Protein AF-A0A1C5AJF3-F1 (afdb_monomer_lite)

Secondary structure (DSSP, 8-state):
-HHHHHHHHHHHHHHHHHHHTS---THHHHHHHHHHHHHHHHHHHHHHHHHHHHHHHHHHTT---HHHHHHHHHHHHHHHHHHHHHHHHHHHHHHHHHTT-HHHHHHHHHHH-TTT-HHHHHHHHHHH-TTSHHHHH-S-HHHHHHHHHHTSPPTT--TT---HHHHHHHHHHHHHHHHTT--S-GGG--HHHHHHHHHHHHHHHHHHHHHHHHHHHHHHHHHHHH-HHHHHHHHHHHHHHHTT-

Structure (mmCIF, N/CA/C/O backbone):
data_AF-A0A1C5AJF3-F1
#
_entry.id   AF-A0A1C5AJF3-F1
#
loop_
_atom_site.group_PDB
_atom_site.id
_atom_site.type_symbol
_atom_site.label_atom_id
_atom_site.label_alt_id
_atom_site.label_comp_id
_atom_site.label_asym_id
_atom_site.label_entity_id
_atom_site.label_seq_id
_atom_site.pdbx_PDB_ins_code
_atom_site.Cartn_x
_atom_site.Cartn_y
_atom_site.Cartn_z
_atom_site.occupancy
_atom_site.B_iso_or_equiv
_atom_site.auth_seq_id
_atom_site.auth_comp_id
_atom_site.auth_asym_id
_atom_site.auth_atom_id
_atom_site.pdbx_PDB_model_num
ATOM 1 N N . MET A 1 1 ? -1.191 -3.136 5.560 1.00 82.25 1 MET A N 1
ATOM 2 C CA . MET A 1 1 ? -0.692 -2.275 4.479 1.00 82.25 1 MET A CA 1
ATOM 3 C C . MET A 1 1 ? 0.817 -2.400 4.300 1.00 82.25 1 MET A C 1
ATOM 5 O O . MET A 1 1 ? 1.243 -2.538 3.164 1.00 82.25 1 MET A O 1
ATOM 9 N N . GLY A 1 2 ? 1.620 -2.381 5.376 1.00 79.81 2 GLY A N 1
ATOM 10 C CA . GLY A 1 2 ? 3.090 -2.437 5.274 1.00 79.81 2 GLY A CA 1
ATOM 11 C C . GLY A 1 2 ? 3.614 -3.611 4.444 1.00 79.81 2 GLY A C 1
ATOM 12 O O . GLY A 1 2 ? 4.473 -3.425 3.593 1.00 79.81 2 GLY A O 1
ATOM 13 N N . GLU A 1 3 ? 3.019 -4.790 4.608 1.00 86.31 3 GLU A N 1
ATOM 14 C CA . GLU A 1 3 ? 3.347 -5.968 3.807 1.00 86.31 3 GLU A CA 1
ATOM 15 C C . GLU A 1 3 ? 3.022 -5.801 2.318 1.00 86.31 3 GLU A C 1
ATOM 17 O O . GLU A 1 3 ? 3.894 -5.984 1.480 1.00 86.31 3 GLU A O 1
ATOM 22 N N . LEU A 1 4 ? 1.796 -5.375 1.994 1.00 83.38 4 LEU A N 1
ATOM 23 C CA . LEU A 1 4 ? 1.363 -5.104 0.621 1.00 83.38 4 LEU A CA 1
ATOM 24 C C . LEU A 1 4 ? 2.345 -4.169 -0.102 1.00 83.38 4 LEU A C 1
ATOM 26 O O . LEU A 1 4 ? 2.731 -4.432 -1.237 1.00 83.38 4 LEU A O 1
ATOM 30 N N . LEU A 1 5 ? 2.761 -3.091 0.568 1.00 83.75 5 LEU A N 1
ATOM 31 C CA . LEU A 1 5 ? 3.725 -2.135 0.026 1.00 83.75 5 LEU A CA 1
ATOM 32 C C . LEU A 1 5 ? 5.121 -2.745 -0.103 1.00 83.75 5 LEU A C 1
ATOM 34 O O . LEU A 1 5 ? 5.758 -2.571 -1.137 1.00 83.75 5 LEU A O 1
ATOM 38 N N . SER A 1 6 ? 5.572 -3.493 0.905 1.00 83.62 6 SER A N 1
ATOM 39 C CA . SER A 1 6 ? 6.862 -4.186 0.880 1.00 83.62 6 SER A CA 1
ATOM 40 C C . SER A 1 6 ? 6.957 -5.155 -0.297 1.00 83.62 6 SER A C 1
ATOM 42 O O . SER A 1 6 ? 7.936 -5.108 -1.038 1.00 83.62 6 SER A O 1
ATOM 44 N N . THR A 1 7 ? 5.914 -5.950 -0.558 1.00 84.25 7 THR A N 1
ATOM 45 C CA . THR A 1 7 ? 5.882 -6.866 -1.706 1.00 84.25 7 THR A CA 1
ATOM 46 C C . THR A 1 7 ? 5.944 -6.114 -3.038 1.00 84.25 7 THR A C 1
ATOM 48 O O . THR A 1 7 ? 6.694 -6.510 -3.928 1.00 84.25 7 THR A O 1
ATOM 51 N N . VAL A 1 8 ? 5.208 -5.003 -3.185 1.00 82.00 8 VAL A N 1
ATOM 52 C CA . VAL A 1 8 ? 5.272 -4.173 -4.403 1.00 82.00 8 VAL A CA 1
ATOM 53 C C . VAL A 1 8 ? 6.681 -3.609 -4.601 1.00 82.00 8 VAL A C 1
ATOM 55 O O . VAL A 1 8 ? 7.220 -3.698 -5.704 1.00 82.00 8 VAL A O 1
ATOM 58 N N . VAL A 1 9 ? 7.304 -3.076 -3.544 1.00 83.56 9 VAL A N 1
ATOM 59 C CA . VAL A 1 9 ? 8.677 -2.555 -3.610 1.00 83.56 9 VAL A CA 1
ATOM 60 C C . VAL A 1 9 ? 9.672 -3.660 -3.955 1.00 83.56 9 VAL A C 1
ATOM 62 O O . VAL A 1 9 ? 10.524 -3.447 -4.809 1.00 83.56 9 VAL A O 1
ATOM 65 N N . GLN A 1 10 ? 9.569 -4.842 -3.345 1.00 84.19 10 GLN A N 1
ATOM 66 C CA . GLN A 1 10 ? 10.448 -5.981 -3.628 1.00 84.19 10 GLN A CA 1
ATOM 67 C C . GLN A 1 10 ? 10.352 -6.437 -5.082 1.00 84.19 10 GLN A C 1
ATOM 69 O O . GLN A 1 10 ? 11.381 -6.697 -5.707 1.00 84.19 10 GLN A O 1
ATOM 74 N N . LEU A 1 11 ? 9.135 -6.506 -5.630 1.00 81.56 11 LEU A N 1
ATOM 75 C CA . LEU A 1 11 ? 8.922 -6.823 -7.038 1.00 81.56 11 LEU A CA 1
ATOM 76 C C . LEU A 1 11 ? 9.608 -5.782 -7.918 1.00 81.56 11 LEU A C 1
ATOM 78 O O . LEU A 1 11 ? 10.496 -6.134 -8.689 1.00 81.56 11 LEU A O 1
ATOM 82 N N . VAL A 1 12 ? 9.270 -4.500 -7.748 1.00 79.50 12 VAL A N 1
ATOM 83 C CA . VAL A 1 12 ? 9.886 -3.406 -8.516 1.00 79.50 12 VAL A CA 1
ATOM 84 C C . VAL A 1 12 ? 11.412 -3.431 -8.380 1.00 79.50 12 VAL A C 1
ATOM 86 O O . VAL A 1 12 ? 12.111 -3.310 -9.382 1.00 79.50 12 VAL A O 1
ATOM 89 N N . SER A 1 13 ? 11.929 -3.665 -7.173 1.00 76.19 13 SER A N 1
ATOM 90 C CA . SER A 1 13 ? 13.361 -3.718 -6.884 1.00 76.19 13 SER A CA 1
ATOM 91 C C . SER A 1 13 ? 14.074 -4.853 -7.608 1.00 76.19 13 SER A C 1
ATOM 93 O O . SER A 1 13 ? 15.089 -4.620 -8.259 1.00 76.19 13 SER A O 1
ATOM 95 N N . SER A 1 14 ? 13.519 -6.063 -7.547 1.00 77.44 14 SER A N 1
ATOM 96 C CA . SER A 1 14 ? 14.121 -7.258 -8.147 1.00 77.44 14 SER A CA 1
ATOM 97 C C . SER A 1 14 ? 14.282 -7.116 -9.661 1.00 77.44 14 SER A C 1
ATOM 99 O O . SER A 1 14 ? 15.300 -7.521 -10.218 1.00 77.44 14 SER A O 1
ATOM 101 N N . TYR A 1 15 ? 13.293 -6.509 -10.319 1.00 73.94 15 TYR A N 1
ATOM 102 C CA . TYR A 1 15 ? 13.324 -6.256 -11.759 1.00 73.94 15 TYR A CA 1
ATOM 103 C C . TYR A 1 15 ? 14.263 -5.104 -12.129 1.00 73.94 15 TYR A C 1
ATOM 105 O O . TYR A 1 15 ? 14.979 -5.170 -13.126 1.00 73.94 15 TYR A O 1
ATOM 113 N N . PHE A 1 16 ? 14.320 -4.069 -11.292 1.00 72.56 16 PHE A N 1
ATOM 114 C CA . PHE A 1 16 ? 15.189 -2.921 -11.512 1.00 72.56 16 PHE A CA 1
ATOM 115 C C . PHE A 1 16 ? 16.676 -3.297 -11.510 1.00 72.56 16 PHE A C 1
ATOM 117 O O . PHE A 1 16 ? 17.406 -2.923 -12.425 1.00 72.56 16 PHE A O 1
ATOM 124 N N . THR A 1 17 ? 17.117 -4.088 -10.529 1.00 70.81 17 THR A N 1
ATOM 125 C CA . THR A 1 17 ? 18.520 -4.517 -10.419 1.00 70.81 17 THR A CA 1
ATOM 126 C C . THR A 1 17 ? 18.958 -5.320 -11.647 1.00 70.81 17 THR A C 1
ATOM 128 O O . THR A 1 17 ? 20.006 -5.044 -12.223 1.00 70.81 17 THR A O 1
ATOM 131 N N . ARG A 1 18 ? 18.107 -6.237 -12.132 1.00 70.75 18 ARG A N 1
ATOM 132 C CA . ARG A 1 18 ? 18.374 -7.024 -13.351 1.00 70.75 18 ARG A CA 1
ATOM 133 C C . ARG A 1 18 ? 18.501 -6.164 -14.605 1.00 70.75 18 ARG A C 1
ATOM 135 O O . ARG A 1 18 ? 19.266 -6.508 -15.505 1.00 70.75 18 ARG A O 1
ATOM 142 N N . MET A 1 19 ? 17.726 -5.082 -14.688 1.00 68.12 19 MET A N 1
ATOM 143 C CA . MET A 1 19 ? 17.782 -4.164 -15.822 1.00 68.12 19 MET A CA 1
ATOM 144 C C . MET A 1 19 ? 19.096 -3.376 -15.831 1.00 68.12 19 MET A C 1
ATOM 146 O O . MET A 1 19 ? 19.721 -3.268 -16.883 1.00 68.12 19 MET A O 1
ATOM 150 N N . LEU A 1 20 ? 19.537 -2.865 -14.676 1.00 65.25 20 LEU A N 1
ATOM 151 C CA . LEU A 1 20 ? 20.788 -2.104 -14.569 1.00 65.25 20 LEU A CA 1
ATOM 152 C C . LEU A 1 20 ? 22.034 -2.940 -14.904 1.00 65.25 20 LEU A C 1
ATOM 154 O O . LEU A 1 20 ? 23.010 -2.396 -15.420 1.00 65.25 20 LEU A O 1
ATOM 158 N N . ASP A 1 21 ? 21.986 -4.256 -14.680 1.00 64.56 21 ASP A N 1
ATOM 159 C CA . ASP A 1 21 ? 23.080 -5.178 -15.012 1.00 64.56 21 ASP A CA 1
ATOM 160 C C . ASP A 1 21 ? 23.291 -5.367 -16.533 1.00 64.56 21 ASP A C 1
ATOM 162 O O . ASP A 1 21 ? 24.349 -5.836 -16.965 1.00 64.56 21 ASP A O 1
ATOM 166 N N . ARG A 1 22 ? 22.322 -4.991 -17.384 1.00 59.06 22 ARG A N 1
ATOM 167 C CA . ARG A 1 22 ? 22.408 -5.120 -18.853 1.00 59.06 22 ARG A CA 1
ATOM 168 C C . ARG A 1 22 ? 22.647 -3.739 -19.496 1.00 59.06 22 ARG A C 1
ATOM 170 O O . ARG A 1 22 ? 21.758 -2.902 -19.525 1.00 59.06 22 ARG A O 1
ATOM 177 N N . ARG A 1 23 ? 23.868 -3.495 -20.007 1.00 52.84 23 ARG A N 1
ATOM 178 C CA . ARG A 1 23 ? 24.344 -2.209 -20.592 1.00 52.84 23 ARG A CA 1
ATOM 179 C C . ARG A 1 23 ? 23.442 -1.596 -21.686 1.00 52.84 23 ARG A C 1
ATOM 181 O O . ARG A 1 23 ? 22.770 -2.304 -22.428 1.00 52.84 23 ARG A O 1
ATOM 188 N N . ALA A 1 24 ? 23.565 -0.268 -21.819 1.00 50.53 24 ALA A N 1
ATOM 189 C CA . ALA A 1 24 ? 22.524 0.662 -22.249 1.00 50.53 24 ALA A CA 1
ATOM 190 C C . ALA A 1 24 ? 22.348 0.974 -23.759 1.00 50.53 24 ALA A C 1
ATOM 192 O O . ALA A 1 24 ? 23.317 1.075 -24.513 1.00 50.53 24 ALA A O 1
ATOM 193 N N . VAL A 1 25 ? 21.104 1.270 -24.159 1.00 50.09 25 VAL A N 1
ATOM 194 C CA . VAL A 1 25 ? 20.663 1.938 -25.403 1.00 50.09 25 VAL A CA 1
ATOM 195 C C . VAL A 1 25 ? 19.697 3.088 -25.039 1.00 50.09 25 VAL A C 1
ATOM 197 O O . VAL A 1 25 ? 19.066 3.073 -23.994 1.00 50.09 25 VAL A O 1
ATOM 200 N N . SER A 1 26 ? 19.511 4.100 -25.894 1.00 49.88 26 SER A N 1
ATOM 201 C CA . SER A 1 26 ? 18.672 5.302 -25.652 1.00 49.88 26 SER A CA 1
ATOM 202 C C . SER A 1 26 ? 17.218 5.072 -25.179 1.00 49.88 26 SER A C 1
ATOM 204 O O . SER A 1 26 ? 16.602 5.996 -24.641 1.00 49.88 26 SER A O 1
ATOM 206 N N . ARG A 1 27 ? 16.660 3.858 -25.319 1.00 56.72 27 ARG A N 1
ATOM 207 C CA . ARG A 1 27 ? 15.394 3.457 -24.667 1.00 56.72 27 ARG A CA 1
ATOM 208 C C . ARG A 1 27 ? 15.476 3.523 -23.135 1.00 56.72 27 ARG A C 1
ATOM 210 O O . ARG A 1 27 ? 14.460 3.779 -22.488 1.00 56.72 27 ARG A O 1
ATOM 217 N N . ASP A 1 28 ? 16.669 3.403 -22.572 1.00 62.81 28 ASP A N 1
ATOM 218 C CA . ASP A 1 28 ? 16.894 3.240 -21.139 1.00 62.81 28 ASP A CA 1
ATOM 219 C C . ASP A 1 28 ? 16.721 4.531 -20.351 1.00 62.81 28 ASP A C 1
ATOM 221 O O . ASP A 1 28 ? 16.304 4.478 -19.203 1.00 62.81 28 ASP A O 1
ATOM 225 N N . ALA A 1 29 ? 16.918 5.705 -20.959 1.00 68.62 29 ALA A N 1
ATOM 226 C CA . ALA A 1 29 ? 16.693 6.977 -20.268 1.00 68.62 29 ALA A CA 1
ATOM 227 C C . ALA A 1 29 ? 15.203 7.211 -19.958 1.00 68.62 29 ALA A C 1
ATOM 229 O O . ALA A 1 29 ? 14.848 7.683 -18.876 1.00 68.62 29 ALA A O 1
ATOM 230 N N . LYS A 1 30 ? 14.306 6.848 -20.888 1.00 72.56 30 LYS A N 1
ATOM 231 C CA . LYS A 1 30 ? 12.854 6.948 -20.673 1.00 72.56 30 LYS A CA 1
ATOM 232 C C . LYS A 1 30 ? 12.378 5.896 -19.676 1.00 72.56 30 LYS A C 1
ATOM 234 O O . LYS A 1 30 ? 11.584 6.220 -18.799 1.00 72.56 30 LYS A O 1
ATOM 239 N N . VAL A 1 31 ? 12.879 4.666 -19.793 1.00 73.19 31 VAL A N 1
ATOM 240 C CA . VAL A 1 31 ? 12.572 3.582 -18.850 1.00 73.19 31 VAL A CA 1
ATOM 241 C C . VAL A 1 31 ? 13.050 3.950 -17.441 1.00 73.19 31 VAL A C 1
ATOM 243 O O . VAL A 1 31 ? 12.263 3.890 -16.503 1.00 73.19 31 VAL A O 1
ATOM 246 N N . ALA A 1 32 ? 14.284 4.442 -17.300 1.00 73.06 32 ALA A N 1
ATOM 247 C CA . ALA A 1 32 ? 14.839 4.915 -16.035 1.00 73.06 32 ALA A CA 1
ATOM 248 C C . ALA A 1 32 ? 14.029 6.074 -15.439 1.00 73.06 32 ALA A C 1
ATOM 250 O O . ALA A 1 32 ? 13.806 6.100 -14.232 1.00 73.06 32 ALA A O 1
ATOM 251 N N . ALA A 1 33 ? 13.543 7.011 -16.261 1.00 77.12 33 ALA A N 1
ATOM 252 C CA . ALA A 1 33 ? 12.708 8.114 -15.785 1.00 77.12 33 ALA A CA 1
ATOM 253 C C . ALA A 1 33 ? 11.354 7.635 -15.236 1.00 77.12 33 ALA A C 1
ATOM 255 O O . ALA A 1 33 ? 10.940 8.081 -14.166 1.00 77.12 33 ALA A O 1
ATOM 256 N N . GLU A 1 34 ? 10.675 6.717 -15.931 1.00 79.88 34 GLU A N 1
ATOM 257 C CA . GLU A 1 34 ? 9.405 6.153 -15.452 1.00 79.88 34 GLU A CA 1
ATOM 258 C C . GLU A 1 34 ? 9.608 5.280 -14.203 1.00 79.88 34 GLU A C 1
ATOM 260 O O . GLU A 1 34 ? 8.840 5.376 -13.247 1.00 79.88 34 GLU A O 1
ATOM 265 N N . LEU A 1 35 ? 10.684 4.490 -14.154 1.00 77.06 35 LEU A N 1
ATOM 266 C CA . LEU A 1 35 ? 11.040 3.692 -12.978 1.00 77.06 35 LEU A CA 1
ATOM 267 C C . LEU A 1 35 ? 11.365 4.570 -11.770 1.00 77.06 35 LEU A C 1
ATOM 269 O O . LEU A 1 35 ? 10.871 4.317 -10.674 1.00 77.06 35 LEU A O 1
ATOM 273 N N . MET A 1 36 ? 12.124 5.647 -11.969 1.00 80.94 36 MET A N 1
ATOM 274 C CA . MET A 1 36 ? 12.404 6.626 -10.922 1.00 80.94 36 MET A CA 1
ATOM 275 C C . MET A 1 36 ? 11.117 7.261 -10.392 1.00 80.94 36 MET A C 1
ATOM 277 O O . MET A 1 36 ? 10.946 7.402 -9.184 1.00 80.94 36 MET A O 1
ATOM 281 N N . ALA A 1 37 ? 10.180 7.601 -11.279 1.00 84.38 37 ALA A N 1
ATOM 282 C CA . ALA A 1 37 ? 8.883 8.134 -10.879 1.00 84.38 37 ALA A CA 1
ATOM 283 C C . ALA A 1 37 ? 8.079 7.137 -10.024 1.00 84.38 37 ALA A C 1
ATOM 285 O O . ALA A 1 37 ? 7.416 7.546 -9.070 1.00 84.38 37 ALA A O 1
ATOM 286 N N . VAL A 1 38 ? 8.148 5.837 -10.337 1.00 86.50 38 VAL A N 1
ATOM 287 C CA . VAL A 1 38 ? 7.539 4.770 -9.525 1.00 86.50 38 VAL A CA 1
ATOM 288 C C . VAL A 1 38 ? 8.227 4.655 -8.162 1.00 86.50 38 VAL A C 1
ATOM 290 O O . VAL A 1 38 ? 7.535 4.596 -7.149 1.00 86.50 38 VAL A O 1
ATOM 293 N N . VAL A 1 39 ? 9.563 4.675 -8.109 1.00 86.19 39 VAL A N 1
ATOM 294 C CA . VAL A 1 39 ? 10.325 4.596 -6.848 1.00 86.19 39 VAL A CA 1
ATOM 295 C C . VAL A 1 39 ? 10.020 5.785 -5.935 1.00 86.19 39 VAL A C 1
ATOM 297 O O . VAL A 1 39 ? 9.759 5.589 -4.751 1.00 86.19 39 VAL A O 1
ATOM 300 N N . LEU A 1 40 ? 9.981 7.007 -6.471 1.00 87.44 40 LEU A N 1
ATOM 301 C CA . LEU A 1 40 ? 9.632 8.201 -5.694 1.00 87.44 40 LEU A CA 1
ATOM 302 C C . LEU A 1 40 ? 8.195 8.132 -5.156 1.00 87.44 40 LEU A C 1
ATOM 304 O O . LEU A 1 40 ? 7.964 8.421 -3.983 1.00 87.44 40 LEU A O 1
ATOM 308 N N . ALA A 1 41 ? 7.241 7.673 -5.974 1.00 90.25 41 ALA A N 1
ATOM 309 C CA . ALA A 1 41 ? 5.869 7.457 -5.520 1.00 90.25 41 ALA A CA 1
ATOM 310 C C . ALA A 1 41 ? 5.799 6.397 -4.403 1.00 90.25 41 ALA A C 1
ATOM 312 O O . ALA A 1 41 ? 5.118 6.603 -3.400 1.00 90.25 41 ALA A O 1
ATOM 313 N N . LEU A 1 42 ? 6.544 5.290 -4.524 1.00 89.69 42 LEU A N 1
ATOM 314 C CA . LEU A 1 42 ? 6.638 4.267 -3.476 1.00 89.69 42 LEU A CA 1
ATOM 315 C C . LEU A 1 42 ? 7.204 4.830 -2.171 1.00 89.69 42 LEU A C 1
ATOM 317 O O . LEU A 1 42 ? 6.690 4.506 -1.101 1.00 89.69 42 LEU A O 1
ATOM 321 N N . GLN A 1 43 ? 8.227 5.684 -2.236 1.00 90.38 43 GLN A N 1
ATOM 322 C CA . GLN A 1 43 ? 8.781 6.333 -1.048 1.00 90.38 43 GLN A CA 1
ATOM 323 C C . GLN A 1 43 ? 7.758 7.219 -0.348 1.00 90.38 43 GLN A C 1
ATOM 325 O O . GLN A 1 43 ? 7.636 7.150 0.872 1.00 90.38 43 GLN A O 1
ATOM 330 N N . GLU A 1 44 ? 6.993 8.014 -1.094 1.00 92.00 44 GLU A N 1
ATOM 331 C CA . GLU A 1 44 ? 5.973 8.876 -0.495 1.00 92.00 44 GLU A CA 1
ATOM 332 C C . GLU A 1 44 ? 4.868 8.060 0.197 1.00 92.00 44 GLU A C 1
ATOM 334 O O . GLU A 1 44 ? 4.442 8.387 1.311 1.00 92.00 44 GLU A O 1
ATOM 339 N N . VAL A 1 45 ? 4.464 6.947 -0.424 1.00 92.31 45 VAL A N 1
ATOM 340 C CA . VAL A 1 45 ? 3.526 5.973 0.153 1.00 92.31 45 VAL A CA 1
ATOM 341 C C . VAL A 1 45 ? 4.112 5.327 1.419 1.00 92.31 45 VAL A C 1
ATOM 343 O O . VAL A 1 45 ? 3.389 5.128 2.399 1.00 92.31 45 VAL A O 1
ATOM 346 N N . CYS A 1 46 ? 5.415 5.026 1.450 1.00 92.94 46 CYS A N 1
ATOM 347 C CA . CYS A 1 46 ? 6.075 4.474 2.638 1.00 92.94 46 CYS A CA 1
ATOM 348 C C . CYS A 1 46 ? 6.166 5.496 3.779 1.00 92.94 46 CYS A C 1
ATOM 350 O O . CYS A 1 46 ? 5.817 5.182 4.916 1.00 92.94 46 CYS A O 1
ATOM 352 N N . LEU A 1 47 ? 6.559 6.738 3.489 1.00 92.44 47 LEU A N 1
ATOM 353 C CA . LEU A 1 47 ? 6.640 7.815 4.481 1.00 92.44 47 LEU A CA 1
ATOM 354 C C . LEU A 1 47 ? 5.274 8.107 5.112 1.00 92.44 47 LEU A C 1
ATOM 356 O O . LEU A 1 47 ? 5.144 8.183 6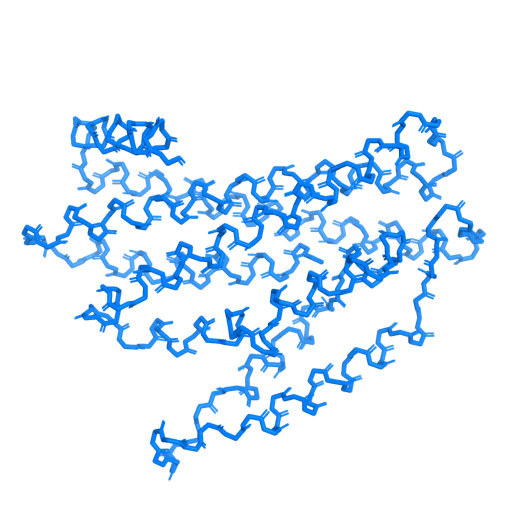.336 1.00 92.44 47 LEU A O 1
ATOM 360 N N . THR A 1 48 ? 4.238 8.209 4.280 1.00 94.38 48 THR A N 1
ATOM 361 C CA . THR A 1 48 ? 2.865 8.411 4.755 1.00 94.38 48 THR A CA 1
ATOM 362 C C . THR A 1 48 ? 2.384 7.200 5.564 1.00 94.38 48 THR A C 1
ATOM 364 O O . THR A 1 48 ? 1.770 7.368 6.618 1.00 94.38 48 THR A O 1
ATOM 367 N N . GLY A 1 49 ? 2.740 5.979 5.152 1.00 94.38 49 GLY A N 1
ATOM 368 C CA . GLY A 1 49 ? 2.478 4.757 5.916 1.00 94.38 49 GLY A CA 1
ATOM 369 C C . GLY A 1 49 ? 3.125 4.754 7.308 1.00 94.38 49 GLY A C 1
ATOM 370 O O . GLY A 1 49 ? 2.464 4.391 8.281 1.00 94.38 49 GLY A O 1
ATOM 371 N N . HIS A 1 50 ? 4.373 5.218 7.443 1.00 95.44 50 HIS A N 1
ATOM 372 C CA . HIS A 1 50 ? 5.034 5.342 8.748 1.00 95.44 50 HIS A CA 1
ATOM 373 C C . HIS A 1 50 ? 4.277 6.307 9.662 1.00 95.44 50 HIS A C 1
ATOM 375 O O . HIS A 1 50 ? 4.057 5.994 10.834 1.00 95.44 50 HIS A O 1
ATOM 381 N N . ARG A 1 51 ? 3.814 7.444 9.121 1.00 96.25 51 ARG A N 1
ATOM 382 C CA . ARG A 1 51 ? 3.008 8.403 9.886 1.00 96.25 51 ARG A CA 1
ATOM 383 C C . ARG A 1 51 ? 1.688 7.790 10.354 1.00 96.25 51 ARG A C 1
ATOM 385 O O . ARG A 1 51 ? 1.338 7.944 11.521 1.00 96.25 51 ARG A O 1
ATOM 392 N N . ILE A 1 52 ? 1.002 7.048 9.484 1.00 96.38 52 ILE A N 1
ATOM 393 C CA . ILE A 1 52 ? -0.240 6.337 9.825 1.00 96.38 52 ILE A CA 1
ATOM 394 C C . ILE A 1 52 ? -0.005 5.334 10.958 1.00 96.38 52 ILE A C 1
ATOM 396 O O . ILE A 1 52 ? -0.775 5.317 11.912 1.00 96.38 52 ILE A O 1
ATOM 400 N N . LEU A 1 53 ? 1.054 4.521 10.889 1.00 96.38 53 LEU A N 1
ATOM 401 C CA . LEU A 1 53 ? 1.356 3.526 11.926 1.00 96.38 53 LEU A CA 1
ATOM 402 C C . LEU A 1 53 ? 1.738 4.176 13.264 1.00 96.38 53 LEU A C 1
ATOM 404 O O . LEU A 1 53 ? 1.368 3.663 14.320 1.00 96.38 53 LEU A O 1
ATOM 408 N N . ALA A 1 54 ? 2.445 5.308 13.238 1.00 96.06 54 ALA A N 1
ATOM 409 C CA . ALA A 1 54 ? 2.762 6.069 14.445 1.00 96.06 54 ALA A CA 1
ATOM 410 C C . ALA A 1 54 ? 1.491 6.616 15.117 1.00 96.06 54 ALA A C 1
ATOM 412 O O . ALA A 1 54 ? 1.289 6.401 16.309 1.00 96.06 54 ALA A O 1
ATOM 413 N N . LEU A 1 55 ? 0.596 7.240 14.344 1.00 97.06 55 LEU A N 1
ATOM 414 C CA . LEU A 1 55 ? -0.693 7.735 14.841 1.00 97.06 55 LEU A CA 1
ATOM 415 C C . LEU A 1 55 ? -1.611 6.589 15.301 1.00 97.06 55 LEU A C 1
ATOM 417 O O . LEU A 1 55 ? -2.276 6.693 16.323 1.00 97.06 55 LEU A O 1
ATOM 421 N N . ALA A 1 56 ? -1.614 5.451 14.604 1.00 96.31 56 ALA A N 1
ATOM 422 C CA . ALA A 1 56 ? -2.355 4.272 15.051 1.00 96.31 56 ALA A CA 1
ATOM 423 C C . ALA A 1 56 ? -1.856 3.766 16.413 1.00 96.31 56 ALA A C 1
ATOM 425 O O . ALA A 1 56 ? -2.660 3.370 17.249 1.00 96.31 56 ALA A O 1
ATOM 426 N N . THR A 1 57 ? -0.542 3.817 16.654 1.00 97.00 57 THR A N 1
ATOM 427 C CA . THR A 1 57 ? 0.059 3.414 17.935 1.00 97.00 57 THR A CA 1
ATOM 428 C C . THR A 1 57 ? -0.448 4.292 19.078 1.00 97.00 57 THR A C 1
ATOM 430 O O . THR A 1 57 ? -0.832 3.760 20.119 1.00 97.00 57 THR A O 1
ATOM 433 N N . THR A 1 58 ? -0.502 5.617 18.891 1.00 96.50 58 THR A N 1
ATOM 434 C CA . THR A 1 58 ? -1.001 6.544 19.924 1.00 96.50 58 THR A CA 1
ATOM 435 C C . THR A 1 58 ? -2.498 6.359 20.167 1.00 96.50 58 THR A C 1
ATOM 437 O O . THR A 1 58 ? -2.940 6.367 21.316 1.00 96.50 58 THR A O 1
ATOM 440 N N . ILE A 1 59 ? -3.274 6.117 19.104 1.00 96.25 59 ILE A N 1
ATOM 441 C CA . ILE A 1 59 ? -4.716 5.851 19.188 1.00 96.25 59 ILE A CA 1
ATOM 442 C C . ILE A 1 59 ? -4.991 4.564 19.969 1.00 96.25 59 ILE A C 1
ATOM 444 O O . ILE A 1 59 ? -5.748 4.594 20.936 1.00 96.25 59 ILE A O 1
ATOM 448 N N . VAL A 1 60 ? -4.352 3.452 19.595 1.00 96.06 60 VAL A N 1
ATOM 449 C CA . VAL A 1 60 ? -4.555 2.144 20.244 1.00 96.06 60 VAL A CA 1
ATOM 450 C C . VAL A 1 60 ? -4.082 2.163 21.697 1.00 96.06 60 VAL A C 1
ATOM 452 O O . VAL A 1 60 ? -4.717 1.566 22.560 1.00 96.06 60 VAL A O 1
ATOM 455 N N . SER A 1 61 ? -3.003 2.894 21.990 1.00 93.88 61 SER A N 1
ATOM 456 C CA . SER A 1 61 ? -2.501 3.071 23.360 1.00 93.88 61 SER A CA 1
ATOM 457 C C . SER A 1 61 ? -3.415 3.934 24.242 1.00 93.88 61 SER A C 1
ATOM 459 O O . SER A 1 61 ? -3.154 4.067 25.434 1.00 93.88 61 SER A O 1
ATOM 461 N N . GLY A 1 62 ? -4.460 4.556 23.681 1.00 91.94 62 GLY A N 1
ATOM 462 C CA . GLY A 1 62 ? -5.365 5.443 24.414 1.00 91.94 62 GLY A CA 1
ATOM 463 C C . GLY A 1 62 ? -4.747 6.792 24.799 1.00 91.94 62 GLY A C 1
ATOM 464 O O . GLY A 1 62 ? -5.296 7.495 25.642 1.00 91.94 62 GLY A O 1
ATOM 465 N N . THR A 1 63 ? -3.612 7.163 24.198 1.00 94.06 63 THR A N 1
ATOM 466 C CA . THR A 1 63 ? -2.886 8.414 24.487 1.00 94.06 63 THR A CA 1
ATOM 467 C C . THR A 1 63 ? -3.078 9.486 23.413 1.00 94.06 63 THR A C 1
ATOM 469 O O . THR A 1 63 ? -2.541 10.588 23.540 1.00 94.06 63 THR A O 1
ATOM 472 N N . ALA A 1 64 ? -3.841 9.181 22.359 1.00 94.12 64 ALA A N 1
ATOM 473 C CA . ALA A 1 64 ? -4.106 10.096 21.258 1.00 94.12 64 ALA A CA 1
ATOM 474 C C . ALA A 1 64 ? -4.935 11.315 21.677 1.00 94.12 64 ALA A C 1
ATOM 476 O O . ALA A 1 64 ? -5.945 11.217 22.378 1.00 94.12 64 ALA A O 1
ATOM 477 N N . ARG A 1 65 ? -4.540 12.473 21.152 1.00 95.50 65 ARG A N 1
ATOM 478 C CA . ARG A 1 65 ? -5.320 13.711 21.194 1.00 95.50 65 ARG A CA 1
ATOM 479 C C . ARG A 1 65 ? -6.356 13.724 20.059 1.00 95.50 65 ARG A C 1
ATOM 481 O O . ARG A 1 65 ? -6.179 13.026 19.059 1.00 95.50 65 ARG A O 1
ATOM 488 N N . PRO A 1 66 ? -7.412 14.554 20.144 1.00 94.56 66 PRO A N 1
ATOM 489 C CA . PRO A 1 66 ? -8.366 14.729 19.041 1.00 94.56 66 PRO A CA 1
ATOM 490 C C . PRO A 1 66 ? -7.705 15.111 17.705 1.00 94.56 66 PRO A C 1
ATOM 492 O O . PRO A 1 66 ? -8.126 14.648 16.640 1.00 94.56 66 PRO A O 1
ATOM 495 N N . ASP A 1 67 ? -6.632 15.902 17.765 1.00 96.31 67 ASP A N 1
ATOM 496 C CA . ASP A 1 67 ? -5.852 16.299 16.591 1.00 96.31 67 ASP A CA 1
ATOM 497 C C . ASP A 1 67 ? -5.148 15.101 15.940 1.00 96.31 67 ASP A C 1
ATOM 499 O O . ASP A 1 67 ? -5.165 14.988 14.717 1.00 96.31 67 ASP A O 1
ATOM 503 N N . ASP A 1 68 ? -4.633 14.150 16.730 1.00 95.94 68 ASP A N 1
ATOM 504 C CA . ASP A 1 68 ? -3.982 12.936 16.216 1.00 95.94 68 ASP A CA 1
ATOM 505 C C . ASP A 1 68 ? -4.973 12.060 15.435 1.00 95.94 68 ASP A C 1
ATOM 507 O O . ASP A 1 68 ? -4.641 11.493 14.394 1.00 95.94 68 ASP A O 1
ATOM 511 N N . VAL A 1 69 ? -6.222 11.971 15.907 1.00 95.06 69 VAL A N 1
ATOM 512 C CA . VAL A 1 69 ? -7.296 11.221 15.232 1.00 95.06 69 VAL A CA 1
ATOM 513 C C . VAL A 1 69 ? -7.680 11.887 13.908 1.00 95.06 69 VAL A C 1
ATOM 515 O O . VAL A 1 69 ? -7.897 11.209 12.898 1.00 95.06 69 VAL A O 1
ATOM 518 N N . THR A 1 70 ? -7.747 13.218 13.899 1.00 96.06 70 THR A N 1
ATOM 519 C CA . THR A 1 70 ? -8.038 14.002 12.691 1.00 96.06 70 THR A CA 1
ATOM 520 C C . THR A 1 70 ? -6.907 13.874 11.676 1.00 96.06 70 THR A C 1
ATOM 522 O O . THR A 1 70 ? -7.151 13.644 10.486 1.00 96.06 70 THR A O 1
ATOM 525 N N . GLU A 1 71 ? -5.665 13.958 12.148 1.00 96.81 71 GLU A N 1
ATOM 526 C CA . GLU A 1 71 ? -4.478 13.780 11.328 1.00 96.81 71 GLU A CA 1
ATOM 527 C C . GLU A 1 71 ? -4.395 12.361 10.767 1.00 96.81 71 GLU A C 1
ATOM 529 O O . GLU A 1 71 ? -4.105 12.193 9.585 1.00 96.81 71 GLU A O 1
ATOM 534 N N . PHE A 1 72 ? -4.729 11.339 11.557 1.00 96.38 72 PHE A N 1
ATOM 535 C CA . PHE A 1 72 ? -4.775 9.953 11.093 1.00 96.38 72 PHE A CA 1
ATOM 536 C C . PHE A 1 72 ? -5.737 9.791 9.912 1.00 96.3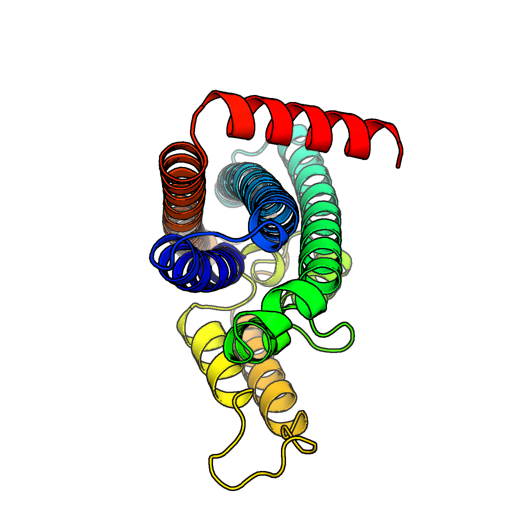8 72 PHE A C 1
ATOM 538 O O . PHE A 1 72 ? -5.371 9.223 8.880 1.00 96.38 72 PHE A O 1
ATOM 545 N N . ALA A 1 73 ? -6.949 10.343 10.021 1.00 94.56 73 ALA A N 1
ATOM 546 C CA . ALA A 1 73 ? -7.930 10.299 8.940 1.00 94.56 73 ALA A CA 1
ATOM 547 C C . ALA A 1 73 ? -7.442 11.052 7.688 1.00 94.56 73 ALA A C 1
ATOM 549 O O . ALA A 1 73 ? -7.628 10.586 6.560 1.00 94.56 73 ALA A O 1
ATOM 550 N N . ALA A 1 74 ? -6.788 12.205 7.862 1.00 95.38 74 ALA A N 1
ATOM 551 C CA . ALA A 1 74 ? -6.193 12.952 6.757 1.00 95.38 74 ALA A CA 1
ATOM 552 C C . ALA A 1 74 ? -5.038 12.183 6.092 1.00 95.38 74 ALA A C 1
ATOM 554 O O . ALA A 1 74 ? -4.978 12.109 4.862 1.00 95.38 74 ALA A O 1
ATOM 555 N N . ALA A 1 75 ? -4.167 11.560 6.887 1.00 95.88 75 ALA A N 1
ATOM 556 C CA . ALA A 1 75 ? -3.051 10.751 6.417 1.00 95.88 75 ALA A CA 1
ATOM 557 C C . ALA A 1 75 ? -3.537 9.516 5.647 1.00 95.88 75 ALA A C 1
ATOM 559 O O . ALA A 1 75 ? -3.004 9.223 4.580 1.00 95.88 75 ALA A O 1
ATOM 560 N N . LEU A 1 76 ? -4.594 8.839 6.109 1.00 94.44 76 LEU A N 1
ATOM 561 C CA . LEU A 1 76 ? -5.210 7.728 5.374 1.00 94.44 76 LEU A CA 1
ATOM 562 C C . LEU A 1 76 ? -5.804 8.159 4.032 1.00 94.44 76 LEU A C 1
ATOM 564 O O . LEU A 1 76 ? -5.603 7.474 3.028 1.00 94.44 76 LEU A O 1
ATOM 568 N N . ARG A 1 77 ? -6.500 9.303 3.981 1.00 93.94 77 ARG A N 1
ATOM 569 C CA . ARG A 1 77 ? -6.994 9.853 2.708 1.00 93.94 77 ARG A CA 1
ATOM 570 C C . ARG A 1 77 ? -5.841 10.149 1.754 1.00 93.94 77 ARG A C 1
ATOM 572 O O . ARG A 1 77 ? -5.897 9.744 0.595 1.00 93.94 77 ARG A O 1
ATOM 579 N N . ARG A 1 78 ? -4.773 10.783 2.251 1.00 94.56 78 ARG A N 1
ATOM 580 C CA . ARG A 1 78 ? -3.552 11.024 1.471 1.00 94.56 78 ARG A CA 1
ATOM 581 C C . ARG A 1 78 ? -2.953 9.713 0.966 1.00 94.56 78 ARG A C 1
ATOM 583 O O . ARG A 1 78 ? -2.659 9.613 -0.218 1.00 94.56 78 ARG A O 1
ATOM 590 N N . GLN A 1 79 ? -2.840 8.701 1.820 1.00 94.12 79 GLN A N 1
ATOM 591 C CA . GLN A 1 79 ? -2.328 7.384 1.446 1.00 94.12 79 GLN A CA 1
ATOM 592 C C . GLN A 1 79 ? -3.156 6.742 0.334 1.00 94.12 79 GLN A C 1
ATOM 594 O O . GLN A 1 79 ? -2.591 6.194 -0.606 1.00 94.12 79 GLN A O 1
ATOM 599 N N . SER A 1 80 ? -4.486 6.846 0.400 1.00 92.25 80 SER A N 1
ATOM 600 C CA . SER A 1 80 ? -5.370 6.355 -0.661 1.00 92.25 80 SER A CA 1
ATOM 601 C C . SER A 1 80 ? -5.079 7.028 -2.002 1.00 92.25 80 SER A C 1
ATOM 603 O O . SER A 1 80 ? -4.955 6.335 -3.014 1.00 92.25 80 SER A O 1
ATOM 605 N N . THR A 1 81 ? -4.916 8.353 -2.006 1.00 92.56 81 THR A N 1
ATOM 606 C CA . THR A 1 81 ? -4.543 9.121 -3.202 1.00 92.56 81 THR A CA 1
ATOM 607 C C . THR A 1 81 ? -3.168 8.712 -3.729 1.00 92.56 81 THR A C 1
ATOM 609 O O . THR A 1 81 ? -3.021 8.467 -4.924 1.00 92.56 81 THR A O 1
ATOM 612 N N . LEU A 1 82 ? -2.169 8.580 -2.854 1.00 92.50 82 LEU A N 1
ATOM 613 C CA . LEU A 1 82 ? -0.811 8.193 -3.243 1.00 92.50 82 LEU A CA 1
ATOM 614 C C . LEU A 1 82 ? -0.752 6.772 -3.813 1.00 92.50 82 LEU A C 1
ATOM 616 O O . LEU A 1 82 ? -0.066 6.537 -4.805 1.00 92.50 82 LEU A O 1
ATOM 620 N N . VAL A 1 83 ? -1.509 5.831 -3.244 1.00 91.12 83 VAL A N 1
ATOM 621 C CA . VAL A 1 83 ? -1.628 4.467 -3.781 1.00 91.12 83 VAL A CA 1
ATOM 622 C C . VAL A 1 83 ? -2.281 4.473 -5.165 1.00 91.12 83 VAL A C 1
ATOM 624 O O . VAL A 1 83 ? -1.843 3.724 -6.038 1.00 91.12 83 VAL A O 1
ATOM 627 N N . ASP A 1 84 ? -3.275 5.334 -5.413 1.00 89.81 84 ASP A N 1
ATOM 628 C CA . ASP A 1 84 ? -3.887 5.432 -6.744 1.00 89.81 84 ASP A CA 1
ATOM 629 C C . ASP A 1 84 ? -2.918 6.020 -7.773 1.00 89.81 84 ASP A C 1
ATOM 631 O O . ASP A 1 84 ? -2.781 5.508 -8.885 1.00 89.81 84 ASP A O 1
ATOM 635 N N . GLN A 1 85 ? -2.184 7.062 -7.380 1.00 90.31 85 GLN A N 1
ATOM 636 C CA . GLN A 1 85 ? -1.145 7.660 -8.211 1.00 90.31 85 GLN A CA 1
ATOM 637 C C . GLN A 1 85 ? -0.036 6.655 -8.525 1.00 90.31 85 GLN A C 1
ATOM 639 O O . GLN A 1 85 ? 0.369 6.538 -9.681 1.00 90.31 85 GLN A O 1
ATOM 644 N N . LEU A 1 86 ? 0.426 5.897 -7.528 1.00 90.19 86 LEU A N 1
ATOM 645 C CA . LEU A 1 86 ? 1.390 4.815 -7.707 1.00 90.19 86 LEU A CA 1
ATOM 646 C C . LEU A 1 86 ? 0.869 3.778 -8.704 1.00 90.19 86 LEU A C 1
ATOM 648 O O . LEU A 1 86 ? 1.567 3.437 -9.657 1.00 90.19 86 LEU A O 1
ATOM 652 N N . ARG A 1 87 ? -0.371 3.312 -8.522 1.00 89.50 87 ARG A N 1
ATOM 653 C CA . ARG A 1 87 ? -1.010 2.343 -9.417 1.00 89.50 87 ARG A CA 1
ATOM 654 C C . ARG A 1 87 ? -1.058 2.863 -10.853 1.00 89.50 87 ARG A C 1
ATOM 656 O O . ARG A 1 87 ? -0.618 2.171 -11.765 1.00 89.50 87 ARG A O 1
ATOM 663 N N . SER A 1 88 ? -1.522 4.097 -11.045 1.00 88.44 88 SER A N 1
ATOM 664 C CA . SER A 1 88 ? -1.586 4.765 -12.350 1.00 88.44 88 SER A CA 1
ATOM 665 C C . SER A 1 88 ? -0.207 4.921 -13.003 1.00 88.44 88 SER A C 1
ATOM 667 O O . SER A 1 88 ? -0.049 4.685 -14.204 1.00 88.44 88 SER A O 1
ATOM 669 N N . ARG A 1 89 ? 0.825 5.252 -12.215 1.00 88.50 89 ARG A N 1
ATOM 670 C CA . ARG A 1 89 ? 2.213 5.337 -12.693 1.00 88.50 89 ARG A CA 1
ATOM 671 C C . ARG A 1 89 ? 2.739 3.975 -13.139 1.00 88.50 89 ARG A C 1
ATOM 673 O O . ARG A 1 89 ? 3.284 3.890 -14.235 1.00 88.50 89 ARG A O 1
ATOM 680 N N . ILE A 1 90 ? 2.534 2.913 -12.355 1.00 86.06 90 ILE A N 1
ATOM 681 C CA . ILE A 1 90 ? 2.979 1.569 -12.752 1.00 86.06 90 ILE A CA 1
ATOM 682 C C . ILE A 1 90 ? 2.204 1.087 -13.986 1.00 86.06 90 ILE A C 1
ATOM 684 O O . ILE A 1 90 ? 2.820 0.566 -14.908 1.00 86.06 90 ILE A O 1
ATOM 688 N N . GLU A 1 91 ? 0.890 1.316 -14.067 1.00 85.25 91 GLU A N 1
ATOM 689 C CA . GLU A 1 91 ? 0.086 1.007 -15.264 1.00 85.25 91 GLU A CA 1
ATOM 690 C C . GLU A 1 91 ? 0.594 1.750 -16.509 1.00 85.25 91 GLU A C 1
ATOM 692 O O . GLU A 1 91 ? 0.736 1.147 -17.572 1.00 85.25 91 GLU A O 1
ATOM 697 N N . THR A 1 92 ? 0.939 3.034 -16.375 1.00 84.38 92 THR A N 1
ATOM 698 C CA . THR A 1 92 ? 1.510 3.840 -17.468 1.00 84.38 92 THR A CA 1
ATOM 699 C C . THR A 1 92 ? 2.892 3.333 -17.886 1.00 84.38 92 THR A C 1
ATOM 701 O O . THR A 1 92 ? 3.209 3.294 -19.075 1.00 84.38 92 THR A O 1
ATOM 704 N N . ALA A 1 93 ? 3.716 2.920 -16.920 1.00 79.94 93 ALA A N 1
ATOM 705 C CA . ALA A 1 93 ? 5.043 2.371 -17.170 1.00 79.94 93 ALA A CA 1
ATOM 706 C C . ALA A 1 93 ? 4.994 0.931 -17.711 1.00 79.94 93 ALA A C 1
ATOM 708 O O . ALA A 1 93 ? 5.925 0.501 -18.391 1.00 79.94 93 ALA A O 1
ATOM 709 N N . ARG A 1 94 ? 3.912 0.181 -17.456 1.00 78.00 94 ARG A N 1
ATOM 710 C CA . ARG A 1 94 ? 3.818 -1.257 -17.746 1.00 78.00 94 ARG A CA 1
ATOM 711 C C . ARG A 1 94 ? 4.115 -1.619 -19.203 1.00 78.00 94 ARG A C 1
ATOM 713 O O . ARG A 1 94 ? 4.908 -2.536 -19.383 1.00 78.00 94 ARG A O 1
ATOM 720 N N . PRO A 1 95 ? 3.562 -0.959 -20.244 1.00 77.00 95 PRO A N 1
ATOM 721 C CA . PRO A 1 95 ? 3.871 -1.317 -21.629 1.00 77.00 95 PRO A CA 1
ATOM 722 C C . PRO A 1 95 ? 5.354 -1.142 -21.947 1.00 77.00 95 PRO A C 1
ATOM 724 O O . PRO A 1 95 ? 5.942 -1.977 -22.624 1.00 77.00 95 PRO A O 1
ATOM 727 N N . LEU A 1 96 ? 5.964 -0.076 -21.422 1.00 73.38 96 LEU A N 1
ATOM 728 C CA . LEU A 1 96 ? 7.379 0.214 -21.608 1.00 73.38 96 LEU A CA 1
ATOM 729 C C . LEU A 1 96 ? 8.249 -0.843 -20.910 1.00 73.38 96 LEU A C 1
ATOM 731 O O . LEU A 1 96 ? 9.173 -1.369 -21.522 1.00 73.38 96 LEU A O 1
ATOM 735 N N . LEU A 1 97 ? 7.909 -1.212 -19.674 1.00 69.69 97 LEU A N 1
ATOM 736 C CA . LEU A 1 97 ? 8.625 -2.232 -18.903 1.00 69.69 97 LEU A CA 1
ATOM 737 C C . LEU A 1 97 ? 8.440 -3.642 -19.475 1.00 69.69 97 LEU A C 1
ATOM 739 O O . LEU A 1 97 ? 9.394 -4.411 -1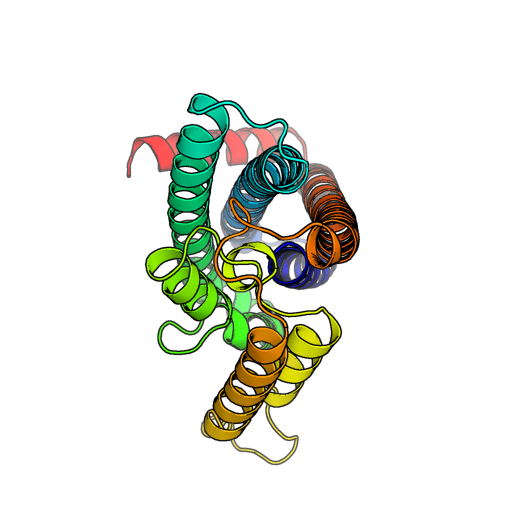9.528 1.00 69.69 97 LEU A O 1
ATOM 743 N N . ALA A 1 98 ? 7.257 -3.955 -20.005 1.00 69.69 98 ALA A N 1
ATOM 744 C CA . ALA A 1 98 ? 6.977 -5.228 -20.662 1.00 69.69 98 ALA A CA 1
ATOM 745 C C . ALA A 1 98 ? 7.790 -5.430 -21.952 1.00 69.69 98 ALA A C 1
ATOM 747 O O . ALA A 1 98 ? 8.044 -6.570 -22.330 1.00 69.69 98 ALA A O 1
ATOM 748 N N . THR A 1 99 ? 8.228 -4.350 -22.620 1.00 66.19 99 THR A N 1
ATOM 749 C CA . THR A 1 99 ? 9.154 -4.475 -23.764 1.00 66.19 99 THR A CA 1
ATOM 750 C C . THR A 1 99 ? 10.554 -4.941 -23.363 1.00 66.19 99 THR A C 1
ATOM 752 O O . THR A 1 99 ? 11.306 -5.390 -24.225 1.00 66.19 99 THR A O 1
ATOM 755 N N . VAL A 1 100 ? 10.896 -4.828 -22.076 1.00 62.56 100 VAL A N 1
ATOM 756 C CA . VAL A 1 100 ? 12.186 -5.230 -21.507 1.00 62.56 100 VAL A CA 1
ATOM 757 C C . VAL A 1 100 ? 12.062 -6.589 -20.812 1.00 62.56 100 VAL A C 1
ATOM 759 O O . VAL A 1 100 ? 12.901 -7.460 -21.028 1.00 62.56 100 VAL A O 1
ATOM 762 N N . GLU A 1 101 ? 11.000 -6.799 -20.025 1.00 69.50 101 GLU A N 1
ATOM 763 C CA . GLU A 1 101 ? 10.771 -8.035 -19.268 1.00 69.50 101 GLU A CA 1
ATOM 764 C C . GLU A 1 101 ? 9.267 -8.320 -19.105 1.00 69.50 101 GLU A C 1
ATOM 766 O O . GLU A 1 101 ? 8.561 -7.674 -18.331 1.00 69.50 101 GLU A O 1
ATOM 771 N N . VAL A 1 102 ? 8.755 -9.316 -19.835 1.00 68.50 102 VAL A N 1
ATOM 772 C CA . VAL A 1 102 ? 7.325 -9.692 -19.814 1.00 68.50 102 VAL A CA 1
ATOM 773 C C . VAL A 1 102 ? 6.882 -10.188 -18.428 1.00 68.50 102 VAL A C 1
ATOM 775 O O . VAL A 1 102 ? 5.752 -9.930 -18.009 1.00 68.50 102 VAL A O 1
ATOM 778 N N . GLU A 1 103 ? 7.780 -10.832 -17.675 1.00 73.38 103 GLU A N 1
ATOM 779 C CA . GLU A 1 103 ? 7.511 -11.331 -16.316 1.00 73.38 103 GLU A CA 1
ATOM 780 C C . GLU A 1 103 ? 7.167 -10.213 -15.320 1.00 73.38 103 GLU A C 1
ATOM 782 O O . GLU A 1 103 ? 6.376 -10.439 -14.395 1.00 73.38 103 GLU A O 1
ATOM 787 N N . PHE A 1 104 ? 7.673 -8.991 -15.538 1.00 73.44 104 PHE A N 1
ATOM 788 C CA . PHE A 1 104 ? 7.313 -7.825 -14.730 1.00 73.44 104 PHE A CA 1
ATOM 789 C C . PHE A 1 104 ? 5.806 -7.564 -14.796 1.00 73.44 104 PHE A C 1
ATOM 791 O O . PHE A 1 104 ? 5.152 -7.445 -13.760 1.00 73.44 104 PHE A O 1
ATOM 798 N N . ALA A 1 105 ? 5.239 -7.530 -16.007 1.00 72.19 105 ALA A N 1
ATOM 799 C CA . ALA A 1 105 ? 3.824 -7.237 -16.221 1.00 72.19 105 ALA A CA 1
ATOM 800 C C . ALA A 1 105 ? 2.913 -8.277 -15.553 1.00 72.19 105 ALA A C 1
ATOM 802 O O . ALA A 1 105 ? 1.908 -7.907 -14.943 1.00 72.19 105 ALA A O 1
ATOM 803 N N . LEU A 1 106 ? 3.296 -9.556 -15.616 1.00 74.25 106 LEU A N 1
ATOM 804 C CA . LEU A 1 106 ? 2.580 -10.646 -14.951 1.00 74.25 106 LEU A CA 1
ATOM 805 C C . LEU A 1 106 ? 2.681 -10.545 -13.424 1.00 74.25 106 LEU A C 1
ATOM 807 O O . LEU A 1 106 ? 1.700 -10.769 -12.722 1.00 74.25 106 LEU A O 1
ATOM 811 N N . SER A 1 107 ? 3.846 -10.158 -12.905 1.00 77.44 107 SER A N 1
ATOM 812 C CA . SER A 1 107 ? 4.091 -10.096 -11.461 1.00 77.44 107 SER A CA 1
ATOM 813 C C . SER A 1 107 ? 3.384 -8.932 -10.768 1.00 77.44 107 SER A C 1
ATOM 815 O O . SER A 1 107 ? 3.013 -9.052 -9.602 1.00 77.44 107 SER A O 1
ATOM 817 N N . VAL A 1 108 ? 3.185 -7.805 -11.461 1.00 81.12 108 VAL A N 1
ATOM 818 C CA . VAL A 1 108 ? 2.496 -6.631 -10.893 1.00 81.12 108 VAL A CA 1
ATOM 819 C C . VAL A 1 108 ? 0.976 -6.668 -11.074 1.00 81.12 108 VAL A C 1
ATOM 821 O O . VAL A 1 108 ? 0.257 -6.010 -10.321 1.00 81.12 108 VAL A O 1
ATOM 824 N N . ALA A 1 109 ? 0.462 -7.459 -12.023 1.00 81.62 109 ALA A N 1
ATOM 825 C CA . ALA A 1 109 ? -0.972 -7.585 -12.302 1.00 81.62 109 ALA A CA 1
ATOM 826 C C . ALA A 1 109 ? -1.867 -7.812 -11.057 1.00 81.62 109 ALA A C 1
ATOM 828 O O . ALA A 1 109 ? -2.886 -7.124 -10.940 1.00 81.62 109 ALA A O 1
ATOM 829 N N . PRO A 1 110 ? -1.498 -8.663 -10.074 1.00 85.06 110 PRO A N 1
ATOM 830 C CA . PRO A 1 110 ? -2.348 -8.956 -8.910 1.00 85.06 110 PRO A CA 1
ATOM 831 C C . PRO A 1 110 ? -2.543 -7.749 -7.985 1.00 85.06 110 PRO A C 1
ATOM 833 O O . PRO A 1 110 ? -3.485 -7.693 -7.194 1.00 85.06 110 PRO A O 1
ATOM 836 N N . PHE A 1 111 ? -1.654 -6.761 -8.078 1.00 87.06 111 PHE A N 1
ATOM 837 C CA . PHE A 1 111 ? -1.690 -5.548 -7.270 1.00 87.06 111 PHE A CA 1
ATOM 838 C C . PHE A 1 111 ? -2.473 -4.430 -7.955 1.00 87.06 111 PHE A C 1
ATOM 840 O O . PHE A 1 111 ? -3.181 -3.688 -7.275 1.00 87.06 111 PHE A O 1
ATOM 847 N N . LEU A 1 112 ? -2.345 -4.321 -9.281 1.00 83.50 112 LEU A N 1
ATOM 848 C CA . LEU A 1 112 ? -2.787 -3.157 -10.052 1.00 83.50 112 LEU A CA 1
ATOM 849 C C . LEU A 1 112 ? -4.166 -3.303 -10.694 1.00 83.50 112 LEU A C 1
ATOM 851 O O . LEU A 1 112 ? -4.764 -2.280 -11.035 1.00 83.50 112 LEU A O 1
ATOM 855 N N . ASP A 1 113 ? -4.665 -4.537 -10.862 1.00 80.94 113 ASP A N 1
ATOM 856 C CA . ASP A 1 113 ? -5.932 -4.792 -11.550 1.00 80.94 113 ASP A CA 1
ATOM 857 C C . ASP A 1 113 ? -7.051 -3.893 -11.002 1.00 80.94 113 ASP A C 1
ATOM 859 O O . ASP A 1 113 ? -7.457 -3.993 -9.844 1.00 80.94 113 ASP A O 1
ATOM 863 N N . ALA A 1 114 ? -7.583 -3.033 -11.870 1.00 72.00 114 ALA A N 1
ATOM 864 C CA . ALA A 1 114 ? -8.530 -1.995 -11.493 1.00 72.00 114 ALA A CA 1
ATOM 865 C C . ALA A 1 114 ? -9.863 -2.511 -10.927 1.00 72.00 114 ALA A C 1
ATOM 867 O O . ALA A 1 114 ? -10.566 -1.730 -10.290 1.00 72.00 114 ALA A O 1
ATOM 868 N N . LYS A 1 115 ? -10.248 -3.778 -11.154 1.00 75.88 115 LYS A N 1
ATOM 869 C CA . LYS A 1 115 ? -11.498 -4.322 -10.585 1.00 75.88 115 LYS A CA 1
ATOM 870 C C . LYS A 1 115 ? -11.270 -5.146 -9.323 1.00 75.88 115 LYS A C 1
ATOM 872 O O . LYS A 1 115 ? -12.176 -5.243 -8.501 1.00 75.88 115 LYS A O 1
ATOM 877 N N . SER A 1 116 ? -10.110 -5.788 -9.179 1.00 79.12 116 SER A N 1
ATOM 878 C CA . SER A 1 116 ? -9.908 -6.788 -8.117 1.00 79.12 116 SER A CA 1
ATOM 879 C C . SER A 1 116 ? -8.519 -6.828 -7.495 1.00 79.12 116 SER A C 1
ATOM 881 O O . SER A 1 116 ? -8.321 -7.619 -6.572 1.00 79.12 116 SER A O 1
ATOM 883 N N . GLY A 1 117 ? -7.585 -6.005 -7.966 1.00 85.44 117 GLY A N 1
ATOM 884 C CA . GLY A 1 117 ? -6.214 -5.964 -7.485 1.00 85.44 117 GLY A CA 1
ATOM 885 C C . GLY A 1 117 ? -6.129 -5.603 -6.006 1.00 85.44 117 GLY A C 1
ATOM 886 O O . GLY A 1 117 ? -7.005 -4.932 -5.448 1.00 85.44 117 GLY A O 1
ATOM 887 N N . LEU A 1 118 ? -5.064 -6.062 -5.354 1.00 90.62 118 LEU A N 1
ATOM 888 C CA . LEU A 1 118 ? -4.883 -5.888 -3.914 1.00 90.62 118 LEU A CA 1
ATOM 889 C C . LEU A 1 118 ? -4.859 -4.406 -3.496 1.00 90.62 118 LEU A C 1
ATOM 891 O O . LEU A 1 118 ? -5.447 -4.068 -2.469 1.00 90.62 118 LEU A O 1
ATOM 895 N N . LEU A 1 119 ? -4.267 -3.510 -4.300 1.00 89.88 119 LEU A N 1
ATOM 896 C CA . LEU A 1 119 ? -4.252 -2.071 -3.994 1.00 89.88 119 LEU A CA 1
ATOM 897 C C . LEU A 1 119 ? -5.652 -1.456 -4.087 1.00 89.88 119 LEU A C 1
ATOM 899 O O . LEU A 1 119 ? -6.060 -0.723 -3.188 1.00 89.88 119 LEU A O 1
ATOM 903 N N . THR A 1 120 ? -6.416 -1.810 -5.121 1.00 88.69 120 THR A N 1
ATOM 904 C CA . THR A 1 120 ? -7.802 -1.350 -5.285 1.00 88.69 120 THR A CA 1
ATOM 905 C C . THR A 1 120 ? -8.690 -1.832 -4.140 1.00 88.69 120 THR A C 1
ATOM 907 O O . THR A 1 120 ? -9.476 -1.059 -3.594 1.00 88.69 120 THR A O 1
ATOM 910 N N . ARG A 1 121 ? -8.543 -3.091 -3.718 1.00 89.75 121 ARG A N 1
ATOM 911 C CA . ARG A 1 121 ? -9.296 -3.635 -2.578 1.00 89.75 121 ARG A CA 1
ATOM 912 C C . ARG A 1 121 ? -8.944 -2.943 -1.268 1.00 89.75 121 ARG A C 1
ATOM 914 O O . ARG A 1 121 ? -9.840 -2.665 -0.473 1.00 89.75 121 ARG A O 1
ATOM 921 N N . TRP A 1 122 ? -7.666 -2.643 -1.044 1.00 92.38 122 TRP A N 1
ATOM 922 C CA . TRP A 1 122 ? -7.256 -1.877 0.128 1.00 92.38 122 TRP A CA 1
ATOM 923 C C . TRP A 1 122 ? -7.878 -0.472 0.131 1.00 92.38 122 TRP A C 1
ATOM 925 O O . TRP A 1 122 ? -8.415 -0.054 1.153 1.00 92.38 122 TRP A O 1
ATOM 935 N N . GLN A 1 123 ? -7.897 0.225 -1.008 1.00 89.75 123 GLN A N 1
ATOM 936 C CA . GLN A 1 123 ? -8.537 1.543 -1.121 1.00 89.75 123 GLN A CA 1
ATOM 937 C C . GLN A 1 123 ? -10.042 1.489 -0.835 1.00 89.75 123 GLN A C 1
ATOM 939 O O . GLN A 1 123 ? -10.561 2.314 -0.085 1.00 89.75 123 GLN A O 1
ATOM 944 N N . GLN A 1 124 ? -10.747 0.494 -1.382 1.00 89.38 124 GLN A N 1
ATOM 945 C CA . GLN A 1 124 ? -12.172 0.278 -1.101 1.00 89.38 124 GLN A CA 1
ATOM 946 C C . GLN A 1 124 ? -12.421 0.037 0.396 1.00 89.38 124 GLN A C 1
ATOM 948 O O . GLN A 1 124 ? -13.363 0.585 0.974 1.00 89.38 124 GLN A O 1
ATOM 953 N N . GLN A 1 125 ? -11.551 -0.744 1.042 1.00 89.50 125 GLN A N 1
ATOM 954 C CA . GLN A 1 125 ? -11.602 -0.972 2.483 1.00 89.50 125 GLN A CA 1
ATOM 955 C C . GLN A 1 125 ? -11.359 0.331 3.264 1.00 89.50 125 GLN A C 1
ATOM 957 O O . GLN A 1 125 ? -12.139 0.648 4.162 1.00 89.50 125 GLN A O 1
ATOM 962 N N . ALA A 1 126 ? -10.350 1.122 2.884 1.00 88.44 126 ALA A N 1
ATOM 963 C CA . ALA A 1 126 ? -10.032 2.398 3.522 1.00 88.44 126 ALA A CA 1
ATOM 964 C C . ALA A 1 126 ? -11.177 3.419 3.413 1.00 88.44 126 ALA A C 1
ATOM 966 O O . ALA A 1 126 ? -11.453 4.134 4.376 1.00 88.44 126 ALA A O 1
ATOM 967 N N . ALA A 1 127 ? -11.883 3.442 2.279 1.00 87.19 127 ALA A N 1
ATOM 968 C CA . ALA A 1 127 ? -13.058 4.289 2.073 1.00 87.19 127 ALA A CA 1
ATOM 969 C C . ALA A 1 127 ? -14.259 3.872 2.939 1.00 87.19 127 ALA A C 1
ATOM 971 O O . ALA A 1 127 ? -15.076 4.711 3.308 1.00 87.19 127 ALA A O 1
ATOM 972 N N . THR A 1 128 ? -14.364 2.583 3.272 1.00 89.12 128 THR A N 1
ATOM 973 C CA . THR A 1 128 ? -15.502 2.038 4.026 1.00 89.12 128 THR A CA 1
ATOM 974 C C . THR A 1 128 ? -15.272 2.086 5.537 1.00 89.12 128 THR A C 1
ATOM 976 O O . THR A 1 128 ? -16.206 2.329 6.295 1.00 89.12 128 THR A O 1
ATOM 979 N N . SER A 1 129 ? -14.044 1.828 5.997 1.00 90.12 129 SER A N 1
ATOM 980 C CA . SER A 1 129 ? -13.745 1.684 7.425 1.00 90.12 129 SER A CA 1
ATOM 981 C C . SER A 1 129 ? -12.341 2.168 7.778 1.00 90.12 129 SER A C 1
ATOM 983 O O . SER A 1 129 ? -11.414 1.378 7.967 1.00 90.12 129 SER A O 1
ATOM 985 N N . GLN A 1 130 ? -12.169 3.483 7.892 1.00 91.19 130 GLN A N 1
ATOM 986 C CA . GLN A 1 130 ? -10.856 4.107 8.097 1.00 91.19 130 GLN A CA 1
ATOM 987 C C . GLN A 1 130 ? -10.137 3.663 9.389 1.00 91.19 130 GLN A C 1
ATOM 989 O O . GLN A 1 130 ? -8.918 3.553 9.399 1.00 91.19 130 GLN A O 1
ATOM 994 N N . PHE A 1 131 ? -10.875 3.362 10.463 1.00 93.00 131 PHE A N 1
ATOM 995 C CA . PHE A 1 131 ? -10.303 3.013 11.772 1.00 93.00 131 PHE A CA 1
ATOM 996 C C . PHE A 1 131 ? -10.228 1.502 12.037 1.00 93.00 131 PHE A C 1
ATOM 998 O O . PHE A 1 131 ? -9.926 1.101 13.155 1.00 93.00 131 PHE A O 1
ATOM 1005 N N . SER A 1 132 ? -10.485 0.647 11.045 1.00 93.75 132 SER A N 1
ATOM 1006 C CA . SER A 1 132 ? -10.361 -0.803 11.240 1.00 93.75 132 SER A CA 1
ATOM 1007 C C . SER A 1 132 ? -8.915 -1.287 11.167 1.00 93.75 132 SER A C 1
ATOM 1009 O O . SER A 1 132 ? -8.108 -0.784 10.375 1.00 93.75 132 SER A O 1
ATOM 1011 N N . THR A 1 133 ? -8.602 -2.356 11.905 1.00 92.19 133 THR A N 1
ATOM 1012 C CA . THR A 1 133 ? -7.327 -3.071 11.732 1.00 92.19 133 THR A CA 1
ATOM 1013 C C . THR A 1 133 ? -7.193 -3.650 10.329 1.00 92.19 133 THR A C 1
ATOM 1015 O O . THR A 1 133 ? -6.092 -3.665 9.787 1.00 92.19 133 THR A O 1
ATOM 1018 N N . THR A 1 134 ? -8.292 -4.026 9.670 1.00 90.50 134 THR A N 1
ATOM 1019 C CA . THR A 1 134 ? -8.270 -4.440 8.259 1.00 90.50 134 THR A CA 1
ATOM 1020 C C . THR A 1 134 ? -7.842 -3.299 7.333 1.00 90.50 134 THR A C 1
ATOM 1022 O O . THR A 1 134 ? -7.130 -3.537 6.369 1.00 90.50 134 THR A O 1
ATOM 1025 N N . THR A 1 135 ? -8.187 -2.039 7.595 1.00 90.75 135 THR A N 1
ATOM 1026 C CA . THR A 1 135 ? -7.642 -0.917 6.803 1.00 90.75 135 THR A CA 1
ATOM 1027 C C . THR A 1 135 ? -6.156 -0.706 7.078 1.00 90.75 135 THR A C 1
ATOM 1029 O O . THR A 1 135 ? -5.366 -0.505 6.153 1.00 90.75 135 THR A O 1
ATOM 1032 N N . LEU A 1 136 ? -5.748 -0.793 8.341 1.00 88.44 136 LEU A N 1
ATOM 1033 C CA . LEU A 1 136 ? -4.366 -0.560 8.758 1.00 88.44 136 LEU A CA 1
ATOM 1034 C C . LEU A 1 136 ? -3.410 -1.663 8.257 1.00 88.44 136 LEU A C 1
ATOM 1036 O O . LEU A 1 136 ? -2.344 -1.411 7.682 1.00 88.44 136 LEU A O 1
ATOM 1040 N N . LEU A 1 137 ? -3.822 -2.916 8.422 1.00 88.69 137 LEU A N 1
ATOM 1041 C CA . LEU A 1 137 ? -3.013 -4.116 8.224 1.00 88.69 137 LEU A CA 1
ATOM 1042 C C . LEU A 1 137 ? -3.338 -4.827 6.904 1.00 88.69 137 LEU A C 1
ATOM 1044 O O . LEU A 1 137 ? -2.429 -5.385 6.292 1.00 88.69 137 LEU A O 1
ATOM 1048 N N . PHE A 1 138 ? -4.543 -4.646 6.360 1.00 88.31 138 PHE A N 1
ATOM 1049 C CA . PHE A 1 138 ? -5.047 -5.251 5.120 1.00 88.31 138 PHE A CA 1
ATOM 1050 C C . PHE A 1 138 ? -5.058 -6.775 5.134 1.00 88.31 138 PHE A C 1
ATOM 1052 O O . PHE A 1 138 ? -6.091 -7.376 5.405 1.00 88.31 138 PHE A O 1
ATOM 1059 N N . LEU A 1 139 ? -3.909 -7.379 4.851 1.00 86.31 139 LEU A N 1
ATOM 1060 C CA . LEU A 1 139 ? -3.698 -8.814 4.812 1.00 86.31 139 LEU A CA 1
ATOM 1061 C C . LEU A 1 139 ? -2.328 -9.134 5.432 1.00 86.31 139 LEU A C 1
ATOM 1063 O O . LEU A 1 139 ? -1.375 -8.379 5.211 1.00 86.31 139 LEU A O 1
ATOM 1067 N N . PRO A 1 140 ? -2.203 -10.258 6.157 1.00 84.50 140 PRO A N 1
ATOM 1068 C CA . PRO A 1 140 ? -0.913 -10.810 6.568 1.00 84.50 140 PRO A CA 1
ATOM 1069 C C . PRO A 1 140 ? -0.012 -11.182 5.376 1.00 84.50 140 PRO A C 1
ATOM 1071 O O . PRO A 1 140 ? -0.500 -11.474 4.283 1.00 84.50 140 PRO A O 1
ATOM 1074 N N . ALA A 1 141 ? 1.301 -11.279 5.608 1.00 84.38 141 ALA A N 1
ATOM 1075 C CA . ALA A 1 141 ? 2.319 -11.664 4.610 1.00 84.38 141 ALA A CA 1
ATOM 1076 C C . ALA A 1 141 ? 2.030 -12.969 3.880 1.00 84.38 141 ALA A C 1
ATOM 1078 O O . ALA A 1 141 ? 2.046 -13.037 2.650 1.00 84.38 141 ALA A O 1
ATOM 1079 N N . GLU A 1 142 ? 1.690 -13.998 4.641 1.00 85.69 142 GLU A N 1
ATOM 1080 C CA . GLU A 1 142 ? 1.297 -15.300 4.112 1.00 85.69 142 GLU A CA 1
ATOM 1081 C C . GLU A 1 142 ? 0.048 -15.225 3.222 1.00 85.69 142 GLU A C 1
ATOM 1083 O O . GLU A 1 142 ? -0.077 -15.979 2.260 1.00 85.69 142 GLU A O 1
ATOM 1088 N N . SER A 1 143 ? -0.864 -14.292 3.502 1.00 87.44 143 SER A N 1
ATOM 1089 C CA . SER A 1 143 ? -2.100 -14.108 2.734 1.00 87.44 143 SER A CA 1
ATOM 1090 C C . SER A 1 143 ? -1.833 -13.363 1.427 1.00 87.44 143 SER A C 1
ATOM 1092 O O . SER A 1 143 ? -2.325 -13.770 0.377 1.00 87.44 143 SER A O 1
ATOM 1094 N N . VAL A 1 144 ? -0.990 -12.322 1.461 1.00 85.12 144 VAL A N 1
ATOM 1095 C CA . VAL A 1 144 ? -0.522 -11.626 0.248 1.00 85.12 144 VAL A CA 1
ATOM 1096 C C . VAL A 1 144 ? 0.226 -12.601 -0.661 1.00 85.12 144 VAL A C 1
ATOM 1098 O O . VAL A 1 144 ? -0.070 -12.684 -1.850 1.00 85.12 144 VAL A O 1
ATOM 1101 N N . THR A 1 145 ? 1.136 -13.397 -0.096 1.00 86.44 145 THR A N 1
ATOM 1102 C CA . THR A 1 145 ? 1.923 -14.388 -0.845 1.00 86.44 145 THR A CA 1
ATOM 1103 C C . THR A 1 145 ? 1.026 -15.429 -1.514 1.00 86.44 145 THR A C 1
ATOM 1105 O O . THR A 1 145 ? 1.185 -15.703 -2.704 1.00 86.44 145 THR A O 1
ATOM 1108 N N . ARG A 1 146 ? 0.045 -15.975 -0.783 1.00 85.94 146 ARG A N 1
ATOM 1109 C CA . ARG A 1 146 ? -0.920 -16.942 -1.330 1.00 85.94 146 ARG A CA 1
ATOM 1110 C C . ARG A 1 146 ? -1.794 -16.335 -2.426 1.00 85.94 146 ARG A C 1
ATOM 1112 O O . ARG A 1 146 ? -1.956 -16.960 -3.471 1.00 85.94 146 ARG A O 1
ATOM 1119 N N . ALA A 1 147 ? -2.290 -15.112 -2.240 1.00 85.75 147 ALA A N 1
ATOM 1120 C CA . ALA A 1 147 ? -3.060 -14.413 -3.268 1.00 85.75 147 ALA A CA 1
ATOM 1121 C C . ALA A 1 147 ? -2.236 -14.191 -4.548 1.00 85.75 147 ALA A C 1
ATOM 1123 O O . ALA A 1 147 ? -2.711 -14.459 -5.648 1.00 85.75 147 ALA A O 1
ATOM 1124 N N . VAL A 1 148 ? -0.976 -13.767 -4.418 1.00 84.56 148 VAL A N 1
ATOM 1125 C CA . VAL A 1 148 ? -0.071 -13.599 -5.566 1.00 84.56 148 VAL A CA 1
ATOM 1126 C C . VAL A 1 148 ? 0.215 -14.941 -6.245 1.00 84.56 148 VAL A C 1
ATOM 1128 O O . VAL A 1 148 ? 0.205 -15.018 -7.471 1.00 84.56 148 VAL A O 1
ATOM 1131 N N . ALA A 1 149 ? 0.418 -16.022 -5.494 1.00 84.25 149 ALA A N 1
ATOM 1132 C CA . ALA A 1 149 ? 0.613 -17.348 -6.080 1.00 84.25 149 ALA A CA 1
ATOM 1133 C C . ALA A 1 149 ? -0.615 -17.820 -6.880 1.00 84.25 149 ALA A C 1
ATOM 1135 O O . ALA A 1 149 ? -0.455 -18.323 -7.989 1.00 84.25 149 ALA A O 1
ATOM 1136 N N . ALA A 1 150 ? -1.827 -17.577 -6.369 1.00 83.69 150 ALA A N 1
ATOM 1137 C CA . ALA A 1 150 ? -3.090 -17.928 -7.028 1.00 83.69 150 ALA A CA 1
ATOM 1138 C C . ALA A 1 150 ? -3.356 -17.145 -8.327 1.00 83.69 150 ALA A C 1
ATOM 1140 O O . ALA A 1 150 ? -4.206 -17.526 -9.121 1.00 83.69 150 ALA A O 1
ATOM 1141 N N . SER A 1 151 ? -2.635 -16.046 -8.545 1.00 76.25 151 SER A N 1
ATOM 1142 C CA . SER A 1 151 ? -2.746 -15.220 -9.752 1.00 76.25 151 SER A CA 1
ATOM 1143 C C . SER A 1 151 ? -1.729 -15.561 -10.845 1.00 76.25 151 SER A C 1
ATOM 1145 O O . SER A 1 151 ? -1.716 -14.906 -11.886 1.00 76.25 151 SER A O 1
ATOM 1147 N N . ARG A 1 152 ? -0.844 -16.542 -10.619 1.00 72.19 152 ARG A N 1
ATOM 1148 C CA . ARG A 1 152 ? 0.152 -16.949 -11.617 1.00 72.19 152 ARG A CA 1
ATOM 1149 C C . ARG A 1 152 ? -0.481 -17.867 -12.670 1.00 72.19 152 ARG A C 1
ATOM 1151 O O . ARG A 1 152 ? -1.276 -18.733 -12.307 1.00 72.19 152 ARG A O 1
ATOM 1158 N N . PRO A 1 153 ? -0.109 -17.725 -13.956 1.00 63.59 153 PRO A N 1
ATOM 1159 C CA . PRO A 1 153 ? -0.587 -18.630 -14.992 1.00 63.59 153 PRO A CA 1
ATOM 1160 C C . PRO A 1 153 ? -0.112 -20.055 -14.705 1.00 63.59 153 PRO A C 1
ATOM 1162 O O . PRO A 1 153 ? 1.041 -20.262 -14.317 1.00 63.59 153 PRO A O 1
ATOM 1165 N N . ARG A 1 154 ? -1.001 -21.037 -14.893 1.00 63.88 154 ARG A N 1
ATOM 1166 C CA . ARG A 1 154 ? -0.610 -22.449 -14.846 1.00 63.88 154 ARG A CA 1
ATOM 1167 C C . ARG A 1 154 ? 0.268 -22.770 -16.071 1.00 63.88 154 ARG A C 1
ATOM 1169 O O . ARG A 1 154 ? 0.069 -22.141 -17.112 1.00 63.88 154 ARG A O 1
ATOM 1176 N N . PRO A 1 155 ? 1.237 -23.702 -15.973 1.00 56.31 155 PRO A N 1
ATOM 1177 C CA . PRO A 1 155 ? 2.197 -24.003 -17.050 1.00 56.31 155 PRO A CA 1
ATOM 1178 C C . PRO A 1 155 ? 1.560 -24.390 -18.398 1.00 56.31 155 PRO A C 1
ATOM 1180 O O . PRO A 1 155 ? 2.199 -24.320 -19.441 1.00 56.31 155 PRO A O 1
ATOM 1183 N N . ASP A 1 156 ? 0.306 -24.813 -18.345 1.00 57.56 156 ASP A N 1
ATOM 1184 C CA . ASP A 1 156 ? -0.544 -25.384 -19.381 1.00 57.56 156 ASP A CA 1
ATOM 1185 C C . ASP A 1 156 ? -1.694 -24.449 -19.816 1.00 57.56 156 ASP A C 1
ATOM 1187 O O . ASP A 1 156 ? -2.429 -24.765 -20.751 1.00 57.56 156 ASP A O 1
ATOM 1191 N N . ALA A 1 157 ? -1.840 -23.275 -19.192 1.00 54.56 157 ALA A N 1
ATOM 1192 C CA . ALA A 1 157 ? -2.862 -22.299 -19.554 1.00 54.56 157 ALA A CA 1
ATOM 1193 C C . ALA A 1 157 ? -2.409 -21.419 -20.732 1.00 54.56 157 ALA A C 1
ATOM 1195 O O . ALA A 1 157 ? -1.373 -20.752 -20.683 1.00 54.56 157 ALA A O 1
ATOM 1196 N N . THR A 1 158 ? -3.225 -21.344 -21.787 1.00 50.59 158 THR A N 1
ATOM 1197 C CA . THR A 1 158 ? -3.108 -20.274 -22.787 1.00 50.59 158 THR A CA 1
ATOM 1198 C C . THR A 1 158 ? -3.276 -18.919 -22.099 1.00 50.59 158 THR A C 1
ATOM 1200 O O . THR A 1 158 ? -4.154 -18.769 -21.252 1.00 50.59 158 THR A O 1
ATOM 1203 N N . SER A 1 159 ? -2.460 -17.928 -22.476 1.00 47.12 159 SER A N 1
ATOM 1204 C CA . SER A 1 159 ? -2.280 -16.616 -21.815 1.00 47.12 159 SER A CA 1
ATOM 1205 C C . SER A 1 159 ? -3.540 -15.763 -21.577 1.00 47.12 159 SER A C 1
ATOM 1207 O O . SER A 1 159 ? -3.443 -14.678 -21.005 1.00 47.12 159 SER A O 1
ATOM 1209 N N . LEU A 1 160 ? -4.707 -16.229 -22.014 1.00 42.09 160 LEU A N 1
ATOM 1210 C CA . LEU A 1 160 ? -5.993 -15.545 -21.947 1.00 42.09 160 LEU A CA 1
ATOM 1211 C C . LEU A 1 160 ? -6.889 -15.984 -20.780 1.00 42.09 160 LEU A C 1
ATOM 1213 O O . LEU A 1 160 ? -7.759 -15.204 -20.414 1.00 42.09 160 LEU A O 1
ATOM 1217 N N . ASP A 1 161 ? -6.627 -17.130 -20.142 1.00 46.31 161 ASP A N 1
ATOM 1218 C CA . ASP A 1 161 ? -7.380 -17.604 -18.968 1.00 46.31 161 ASP A CA 1
ATOM 1219 C C . ASP A 1 161 ? -6.464 -17.726 -17.744 1.00 46.31 161 ASP A C 1
ATOM 1221 O O . ASP A 1 161 ? -6.278 -18.783 -17.141 1.00 46.31 161 ASP A O 1
ATOM 1225 N N . LEU A 1 162 ? -5.875 -16.597 -17.344 1.00 55.12 162 LEU A N 1
ATOM 1226 C CA . LEU A 1 162 ? -5.538 -16.416 -15.934 1.00 55.12 162 LEU A CA 1
ATOM 1227 C C . LEU A 1 162 ? -6.854 -16.536 -15.165 1.00 55.12 162 LEU A C 1
ATOM 1229 O O . LEU A 1 162 ? -7.674 -15.620 -15.252 1.00 55.12 162 LEU A O 1
ATOM 1233 N N . ASP A 1 163 ? -7.076 -17.661 -14.481 1.00 59.44 163 ASP A N 1
ATOM 1234 C CA . ASP A 1 163 ? -8.331 -17.943 -13.784 1.00 59.44 163 ASP A CA 1
ATOM 1235 C C . ASP A 1 163 ? -8.518 -16.952 -12.628 1.00 59.44 163 ASP A C 1
ATOM 1237 O O . ASP A 1 163 ? -8.146 -17.150 -11.471 1.00 59.44 163 ASP A O 1
ATOM 1241 N N . ARG A 1 164 ? -9.066 -15.793 -12.991 1.00 70.62 164 ARG A N 1
ATOM 1242 C CA . ARG A 1 164 ? -9.325 -14.647 -12.126 1.00 70.62 164 ARG A CA 1
ATOM 1243 C C . ARG A 1 164 ? -10.230 -15.040 -10.962 1.00 70.62 164 ARG A C 1
ATOM 1245 O O . ARG A 1 164 ? -10.216 -14.375 -9.925 1.00 70.62 164 ARG A O 1
ATOM 1252 N N . THR A 1 165 ? -10.995 -16.111 -11.140 1.00 78.88 165 THR A N 1
ATOM 1253 C CA . THR A 1 165 ? -11.854 -16.727 -10.138 1.00 78.88 165 THR A CA 1
ATOM 1254 C C . THR A 1 165 ? -11.037 -17.219 -8.949 1.00 78.88 165 THR A C 1
ATOM 1256 O O . THR A 1 165 ? -11.342 -16.818 -7.828 1.00 78.88 165 THR A O 1
ATOM 1259 N N . ASP A 1 166 ? -9.961 -17.980 -9.176 1.00 81.38 166 ASP A N 1
ATOM 1260 C CA . ASP A 1 166 ? -9.108 -18.534 -8.113 1.00 81.38 166 ASP A CA 1
ATOM 1261 C C . ASP A 1 166 ? -8.501 -17.413 -7.259 1.00 81.38 166 ASP A C 1
ATOM 1263 O O . ASP A 1 166 ? -8.627 -17.411 -6.031 1.00 81.38 166 ASP A O 1
ATOM 1267 N N . PHE A 1 167 ? -7.928 -16.390 -7.902 1.00 84.50 167 PHE A N 1
ATOM 1268 C CA . PHE A 1 167 ? -7.405 -15.213 -7.204 1.00 84.50 167 PHE A CA 1
ATOM 1269 C C . PHE A 1 167 ? -8.482 -14.511 -6.362 1.00 84.50 167 PHE A C 1
ATOM 1271 O O . PHE A 1 167 ? -8.262 -14.202 -5.188 1.00 84.50 167 PHE A O 1
ATOM 1278 N N . VAL A 1 168 ? -9.660 -14.251 -6.940 1.00 85.50 168 VAL A N 1
ATOM 1279 C CA . VAL A 1 168 ? -10.754 -13.566 -6.236 1.00 85.50 168 VAL A CA 1
ATOM 1280 C C . VAL A 1 168 ? -11.261 -14.394 -5.056 1.00 85.50 168 VAL A C 1
ATOM 1282 O O . VAL A 1 168 ? -11.541 -13.814 -4.004 1.00 85.50 168 VAL A O 1
ATOM 1285 N N . LEU A 1 169 ? -11.365 -15.715 -5.208 1.00 88.00 169 LEU A N 1
ATOM 1286 C CA . LEU A 1 169 ? -11.799 -16.628 -4.155 1.00 88.00 169 LEU A CA 1
ATOM 1287 C C . LEU A 1 169 ? -10.795 -16.675 -3.004 1.00 88.00 169 LEU A C 1
ATOM 1289 O O . LEU A 1 169 ? -11.210 -16.501 -1.859 1.00 88.00 169 LEU A O 1
ATOM 1293 N N . VAL A 1 170 ? -9.498 -16.817 -3.300 1.00 89.69 170 VAL A N 1
ATOM 1294 C CA . VAL A 1 170 ? -8.434 -16.796 -2.283 1.00 89.69 170 VAL A CA 1
ATOM 1295 C C . VAL A 1 170 ? -8.459 -15.475 -1.525 1.00 89.69 170 VAL A C 1
ATOM 1297 O O . VAL A 1 170 ? -8.556 -15.470 -0.303 1.00 89.69 170 VAL A O 1
ATOM 1300 N N . VAL A 1 171 ? -8.472 -14.336 -2.224 1.00 89.50 171 VAL A N 1
ATOM 1301 C CA . VAL A 1 171 ? -8.519 -13.026 -1.557 1.00 89.50 171 VAL A CA 1
ATOM 1302 C C . VAL A 1 171 ? -9.782 -12.869 -0.710 1.00 89.50 171 VAL A C 1
ATOM 1304 O O . VAL A 1 171 ? -9.718 -12.320 0.390 1.00 89.50 171 VAL A O 1
ATOM 1307 N N . ALA A 1 172 ? -10.936 -13.337 -1.190 1.00 89.38 172 ALA A N 1
ATOM 1308 C CA . ALA A 1 172 ? -12.172 -13.285 -0.419 1.00 89.38 172 ALA A CA 1
ATOM 1309 C C . ALA A 1 172 ? -12.093 -14.144 0.850 1.00 89.38 172 ALA A C 1
ATOM 1311 O O . ALA A 1 172 ? -12.585 -13.713 1.893 1.00 89.38 172 ALA A O 1
ATOM 1312 N N . ASP A 1 173 ? -11.485 -15.327 0.781 1.00 91.81 173 ASP A N 1
ATOM 1313 C CA . ASP A 1 173 ? -11.312 -16.201 1.939 1.00 91.81 173 ASP A CA 1
ATOM 1314 C C . ASP A 1 173 ? -10.347 -15.607 2.972 1.00 91.81 173 ASP A C 1
ATOM 1316 O O . ASP A 1 173 ? -10.704 -15.479 4.146 1.00 91.81 173 ASP A O 1
ATOM 1320 N N . GLU A 1 174 ? -9.195 -15.095 2.531 1.00 92.00 174 GLU A N 1
ATOM 1321 C CA . GLU A 1 174 ? -8.241 -14.419 3.418 1.00 92.00 174 GLU A CA 1
ATOM 1322 C C . GLU A 1 174 ? -8.860 -13.189 4.089 1.00 92.00 174 GLU A C 1
ATOM 1324 O O . GLU A 1 174 ? -8.740 -13.000 5.299 1.00 92.00 174 GLU A O 1
ATOM 1329 N N . MET A 1 175 ? -9.606 -12.376 3.335 1.00 89.50 175 MET A N 1
ATOM 1330 C CA . MET A 1 175 ? -10.314 -11.222 3.892 1.00 89.50 175 MET A CA 1
ATOM 1331 C C . MET A 1 175 ? -11.377 -11.637 4.912 1.00 89.50 175 MET A C 1
ATOM 1333 O O . MET A 1 175 ? -11.538 -10.966 5.932 1.00 89.50 175 MET A O 1
ATOM 1337 N N . ARG A 1 176 ? -12.107 -12.737 4.677 1.00 89.75 176 ARG A N 1
ATOM 1338 C CA . ARG A 1 176 ? -13.048 -13.278 5.673 1.00 89.75 176 ARG A CA 1
ATOM 1339 C C . ARG A 1 176 ? -12.313 -13.745 6.923 1.00 89.75 176 ARG A C 1
ATOM 1341 O O . ARG A 1 176 ? -12.798 -13.477 8.018 1.00 89.75 176 ARG A O 1
ATOM 1348 N N . SER A 1 177 ? -11.173 -14.413 6.770 1.00 89.69 177 SER A N 1
ATOM 1349 C CA . SER A 1 177 ? -10.342 -14.877 7.882 1.00 89.69 177 SER A CA 1
ATOM 1350 C C . SER A 1 177 ? -9.859 -13.708 8.745 1.00 89.69 177 SER A C 1
ATOM 1352 O O . SER A 1 177 ? -10.106 -13.692 9.952 1.00 89.69 177 SER A O 1
ATOM 1354 N N . VAL A 1 178 ? -9.284 -12.672 8.124 1.00 89.31 178 VAL A N 1
ATOM 1355 C CA . VAL A 1 178 ? -8.820 -11.456 8.816 1.00 89.31 178 VAL A CA 1
ATOM 1356 C C . VAL A 1 178 ? -9.973 -10.748 9.528 1.00 89.31 178 VAL A C 1
ATOM 1358 O O . VAL A 1 178 ? -9.854 -10.406 10.703 1.00 89.31 178 VAL A O 1
ATOM 1361 N N . ARG A 1 179 ? -11.131 -10.608 8.870 1.00 89.19 179 ARG A N 1
ATOM 1362 C CA . ARG A 1 179 ? -12.312 -9.949 9.454 1.00 89.19 179 ARG A CA 1
ATOM 1363 C C . ARG A 1 179 ? -12.886 -10.651 10.685 1.00 89.19 179 ARG A C 1
ATOM 1365 O O . ARG A 1 179 ? -13.583 -10.013 11.465 1.00 89.19 179 ARG A O 1
ATOM 1372 N N . ARG A 1 180 ? -12.594 -11.938 10.908 1.00 88.06 180 ARG A N 1
ATOM 1373 C CA . ARG A 1 180 ? -13.008 -12.632 12.145 1.00 88.06 180 ARG A CA 1
ATOM 1374 C C . ARG A 1 180 ? -12.276 -12.124 13.387 1.00 88.06 180 ARG A C 1
ATOM 1376 O O . ARG A 1 180 ? -12.785 -12.305 14.485 1.00 88.06 180 ARG A O 1
ATOM 1383 N N . ARG A 1 181 ? -11.093 -11.529 13.218 1.00 88.50 181 ARG A N 1
ATOM 1384 C CA . ARG A 1 181 ? -10.248 -10.981 14.295 1.00 88.50 181 ARG A CA 1
ATOM 1385 C C . ARG A 1 181 ? -10.113 -9.458 14.190 1.00 88.50 181 ARG A C 1
ATOM 1387 O O . ARG A 1 181 ? -9.209 -8.868 14.769 1.00 88.50 181 ARG A O 1
ATOM 1394 N N . GLU A 1 182 ? -10.970 -8.831 13.391 1.00 92.19 182 GLU A N 1
ATOM 1395 C CA . GLU A 1 182 ? -10.921 -7.400 13.131 1.00 92.19 182 GLU A CA 1
ATOM 1396 C C . GLU A 1 182 ? -11.399 -6.610 14.346 1.00 92.19 182 GLU A C 1
ATOM 1398 O O . GLU A 1 182 ? -12.535 -6.764 14.798 1.00 92.19 182 GLU A O 1
ATOM 1403 N N . VAL A 1 183 ? -10.567 -5.669 14.786 1.00 94.31 183 VAL A N 1
ATOM 1404 C CA . VAL A 1 183 ? -11.028 -4.554 15.606 1.00 94.31 183 VAL A CA 1
ATOM 1405 C C . VAL A 1 183 ? -11.595 -3.521 14.640 1.00 94.31 183 VAL A C 1
ATOM 1407 O O . VAL A 1 183 ? -10.863 -2.924 13.843 1.00 94.31 183 VAL A O 1
ATOM 1410 N N . ARG A 1 184 ? -12.922 -3.356 14.663 1.00 92.75 184 ARG A N 1
ATOM 1411 C CA . ARG A 1 184 ? -13.647 -2.492 13.711 1.00 92.75 184 ARG A CA 1
ATOM 1412 C C . ARG A 1 184 ? -13.274 -1.023 13.843 1.00 92.75 184 ARG A C 1
ATOM 1414 O O . ARG A 1 184 ? -13.298 -0.301 12.849 1.00 92.75 184 ARG A O 1
ATOM 1421 N N . ASP A 1 185 ? -12.951 -0.608 15.060 1.00 94.94 185 ASP A N 1
ATOM 1422 C CA . ASP A 1 185 ? -12.529 0.745 15.374 1.00 94.94 185 ASP A CA 1
ATOM 1423 C C . ASP A 1 185 ? -11.434 0.712 16.441 1.00 94.94 185 ASP A C 1
ATOM 1425 O O . ASP A 1 185 ? -11.687 0.454 17.617 1.00 94.94 185 ASP A O 1
ATOM 1429 N N . ILE A 1 186 ? -10.198 0.974 16.022 1.00 94.56 186 ILE A N 1
ATOM 1430 C CA . ILE A 1 186 ? -9.031 0.981 16.909 1.00 94.56 186 ILE A CA 1
ATOM 1431 C C . ILE A 1 186 ? -9.120 2.039 18.016 1.00 94.56 186 ILE A C 1
ATOM 1433 O O . ILE A 1 186 ? -8.423 1.920 19.019 1.00 94.56 186 ILE A O 1
ATOM 1437 N N . ARG A 1 187 ? -9.980 3.057 17.868 1.00 94.25 187 ARG A N 1
ATOM 1438 C CA . ARG A 1 187 ? -10.200 4.091 18.894 1.00 94.25 187 ARG A CA 1
ATOM 1439 C C . ARG A 1 187 ? -10.938 3.546 20.112 1.00 94.25 187 ARG A C 1
ATOM 1441 O O . ARG A 1 187 ? -10.867 4.134 21.183 1.00 94.25 187 ARG A O 1
ATOM 1448 N N . THR A 1 188 ? -11.667 2.446 19.937 1.00 92.75 188 THR A N 1
ATOM 1449 C CA . THR A 1 188 ? -12.473 1.808 20.981 1.00 92.75 188 THR A CA 1
ATOM 1450 C C . THR A 1 188 ? -11.957 0.412 21.324 1.00 92.75 188 THR A C 1
ATOM 1452 O O . THR A 1 188 ? -12.711 -0.391 21.866 1.00 92.75 188 THR A O 1
ATOM 1455 N N . ALA A 1 189 ? -10.701 0.102 20.981 1.00 90.75 189 ALA A N 1
ATOM 1456 C CA . ALA A 1 189 ? -10.097 -1.193 21.269 1.00 90.75 189 ALA A CA 1
ATOM 1457 C C . ALA A 1 189 ? -10.109 -1.475 22.780 1.00 90.75 189 ALA A C 1
ATOM 1459 O O . ALA A 1 189 ? -9.673 -0.645 23.592 1.00 90.75 189 ALA A O 1
ATOM 1460 N N . THR A 1 190 ? -10.606 -2.655 23.144 1.00 91.00 190 THR A N 1
ATOM 1461 C CA . THR A 1 190 ? -10.605 -3.146 24.526 1.00 91.00 190 THR A CA 1
ATOM 1462 C C . THR A 1 190 ? -9.184 -3.473 24.980 1.00 91.00 190 THR A C 1
ATOM 1464 O O . THR A 1 190 ? -8.305 -3.722 24.156 1.00 91.00 190 THR A O 1
ATOM 1467 N N . ASP A 1 191 ? -8.942 -3.523 26.292 1.00 89.31 191 ASP A N 1
ATOM 1468 C CA . ASP A 1 191 ? -7.607 -3.830 26.829 1.00 89.31 191 ASP A CA 1
ATOM 1469 C C . ASP A 1 191 ? -7.058 -5.173 26.312 1.00 89.31 191 ASP A C 1
ATOM 1471 O O . ASP A 1 191 ? -5.874 -5.280 26.007 1.00 89.31 191 ASP A O 1
ATOM 1475 N N . ALA A 1 192 ? -7.930 -6.168 26.112 1.00 90.81 192 ALA A N 1
ATOM 1476 C CA . ALA A 1 192 ? -7.556 -7.473 25.565 1.00 90.81 192 ALA A CA 1
ATOM 1477 C C . ALA A 1 192 ? -7.122 -7.424 24.084 1.00 90.81 192 ALA A C 1
ATOM 1479 O O . ALA A 1 192 ? -6.384 -8.297 23.627 1.00 90.81 192 ALA A O 1
ATOM 1480 N N . GLU A 1 193 ? -7.573 -6.421 23.326 1.00 93.19 193 GLU A N 1
ATOM 1481 C CA . GLU A 1 193 ? -7.264 -6.251 21.900 1.00 93.19 193 GLU A CA 1
ATOM 1482 C C . GLU A 1 193 ? -6.039 -5.360 21.662 1.00 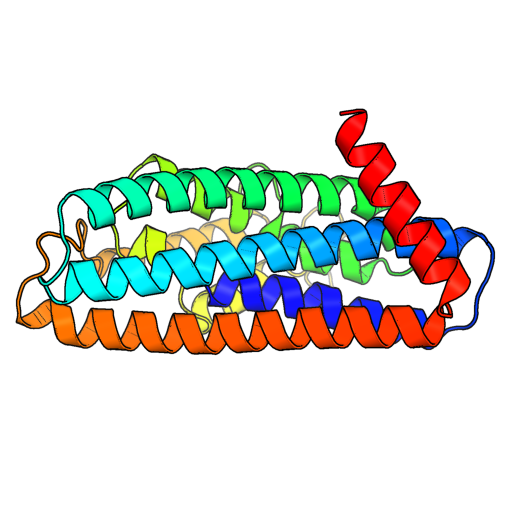93.19 193 GLU A C 1
ATOM 1484 O O . GLU A 1 193 ? -5.374 -5.500 20.633 1.00 93.19 193 GLU A O 1
ATOM 1489 N N . ARG A 1 194 ? -5.712 -4.461 22.600 1.00 92.75 194 ARG A N 1
ATOM 1490 C CA . ARG A 1 194 ? -4.628 -3.477 22.441 1.00 92.75 194 ARG A CA 1
ATOM 1491 C C . ARG A 1 194 ? -3.271 -4.126 22.204 1.00 92.75 194 ARG A C 1
ATOM 1493 O O . ARG A 1 194 ? -2.630 -3.819 21.202 1.00 92.75 194 ARG A O 1
ATOM 1500 N N . ASP A 1 195 ? -2.851 -5.043 23.070 1.00 93.25 195 ASP A N 1
ATOM 1501 C CA . ASP A 1 195 ? -1.526 -5.671 22.971 1.00 93.25 195 ASP A CA 1
ATOM 1502 C C . ASP A 1 195 ? -1.327 -6.472 21.669 1.00 93.25 195 ASP A C 1
ATOM 1504 O O . ASP A 1 195 ? -0.270 -6.352 21.041 1.00 93.25 195 ASP A O 1
ATOM 1508 N N . PRO A 1 196 ? -2.298 -7.288 21.204 1.00 93.12 196 PRO A N 1
ATOM 1509 C CA . PRO A 1 196 ? -2.249 -7.872 19.865 1.00 93.12 196 PRO A CA 1
ATOM 1510 C C . PRO A 1 196 ? -2.109 -6.828 18.752 1.00 93.12 196 PRO A C 1
ATOM 1512 O O . PRO A 1 196 ? -1.203 -6.939 17.929 1.00 93.12 196 PRO A O 1
ATOM 1515 N N . VAL A 1 197 ? -2.950 -5.789 18.752 1.00 93.62 197 VAL A N 1
ATOM 1516 C CA . VAL A 1 197 ? -2.943 -4.769 17.691 1.00 93.62 197 VAL A CA 1
ATOM 1517 C C . VAL A 1 197 ? -1.625 -3.995 17.667 1.00 93.62 197 VAL A C 1
ATOM 1519 O O . VAL A 1 197 ? -1.092 -3.728 16.591 1.00 93.62 197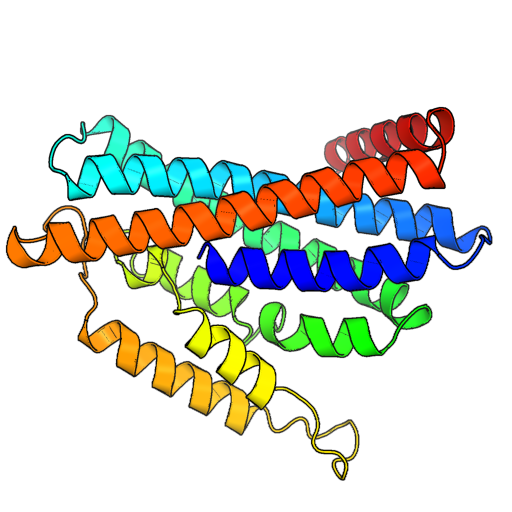 VAL A O 1
ATOM 1522 N N . LEU A 1 198 ? -1.058 -3.663 18.827 1.00 94.88 198 LEU A N 1
ATOM 1523 C CA . LEU A 1 198 ? 0.237 -2.986 18.917 1.00 94.88 198 LEU A CA 1
ATOM 1524 C C . LEU A 1 198 ? 1.375 -3.843 18.350 1.00 94.88 198 LEU A C 1
ATOM 1526 O O . LEU A 1 198 ? 2.227 -3.321 17.629 1.00 94.88 198 LEU A O 1
ATOM 1530 N N . ARG A 1 199 ? 1.369 -5.159 18.602 1.00 93.44 199 ARG A N 1
ATOM 1531 C CA . ARG A 1 199 ? 2.347 -6.082 18.000 1.00 93.44 199 ARG A CA 1
ATOM 1532 C C . ARG A 1 199 ? 2.215 -6.145 16.481 1.00 93.44 199 ARG A C 1
ATOM 1534 O O . ARG A 1 199 ? 3.228 -6.084 15.784 1.00 93.44 199 ARG A O 1
ATOM 1541 N N . ASP A 1 200 ? 0.991 -6.201 15.967 1.00 92.38 200 ASP A N 1
ATOM 1542 C CA . ASP A 1 200 ? 0.747 -6.205 14.523 1.00 92.38 200 ASP A CA 1
ATOM 1543 C C . ASP A 1 200 ? 1.187 -4.886 13.863 1.00 92.38 200 ASP A C 1
ATOM 1545 O O . ASP A 1 200 ? 1.748 -4.887 12.763 1.00 92.38 200 ASP A O 1
ATOM 1549 N N . ILE A 1 201 ? 0.976 -3.750 14.540 1.00 94.50 201 ILE A N 1
ATOM 1550 C CA . ILE A 1 201 ? 1.462 -2.435 14.096 1.00 94.50 201 ILE A CA 1
ATOM 1551 C C . ILE A 1 201 ? 2.990 -2.416 14.026 1.00 94.50 201 ILE A C 1
ATOM 1553 O O . ILE A 1 201 ? 3.544 -1.916 13.044 1.00 94.50 201 ILE A O 1
ATOM 1557 N N . GLU A 1 202 ? 3.674 -2.967 15.028 1.00 93.75 202 GLU A N 1
ATOM 1558 C CA . GLU A 1 202 ? 5.137 -3.034 15.048 1.00 93.75 202 GLU A CA 1
ATOM 1559 C C . GLU A 1 202 ? 5.674 -3.917 13.915 1.00 93.75 202 GLU A C 1
ATOM 1561 O O . GLU A 1 202 ? 6.573 -3.519 13.173 1.00 93.75 202 GLU A O 1
ATOM 1566 N N . GLN A 1 203 ? 5.054 -5.076 13.688 1.00 91.88 203 GLN A N 1
ATOM 1567 C CA . GLN A 1 203 ? 5.403 -5.935 12.559 1.00 91.88 203 GLN A CA 1
ATOM 1568 C C . GLN A 1 203 ? 5.187 -5.216 11.218 1.00 91.88 203 GLN A C 1
ATOM 1570 O O . GLN A 1 203 ? 6.048 -5.263 10.333 1.00 91.88 203 GLN A O 1
ATOM 1575 N N . ALA A 1 204 ? 4.061 -4.514 11.058 1.00 91.50 204 ALA A N 1
ATOM 1576 C CA . ALA A 1 204 ? 3.785 -3.725 9.863 1.00 91.50 204 ALA A CA 1
ATOM 1577 C C . ALA A 1 204 ? 4.814 -2.601 9.663 1.00 91.50 204 ALA A C 1
ATOM 1579 O O . ALA A 1 204 ? 5.178 -2.309 8.520 1.00 91.50 204 ALA A O 1
ATOM 1580 N N . ARG A 1 205 ? 5.310 -2.002 10.752 1.00 93.38 205 ARG A N 1
ATOM 1581 C CA . ARG A 1 205 ? 6.358 -0.978 10.721 1.00 93.38 205 ARG A CA 1
ATOM 1582 C C . ARG A 1 205 ? 7.685 -1.553 10.238 1.00 93.38 205 ARG A C 1
ATOM 1584 O O . ARG A 1 205 ? 8.262 -0.980 9.320 1.00 93.38 205 ARG A O 1
ATOM 1591 N N . ALA A 1 206 ? 8.111 -2.703 10.758 1.00 92.00 206 ALA A N 1
ATOM 1592 C CA . ALA A 1 206 ? 9.335 -3.374 10.312 1.00 92.00 206 ALA A CA 1
ATOM 1593 C C . ALA A 1 206 ? 9.291 -3.736 8.812 1.00 92.00 206 ALA A C 1
ATOM 1595 O O . ALA A 1 206 ? 10.269 -3.569 8.076 1.00 92.00 206 ALA A O 1
ATOM 1596 N N . ARG A 1 207 ? 8.126 -4.173 8.311 1.00 90.62 207 ARG A N 1
ATOM 1597 C CA . ARG A 1 207 ? 7.922 -4.428 6.872 1.00 90.62 207 ARG A CA 1
ATOM 1598 C C . ARG A 1 207 ? 8.024 -3.166 6.023 1.00 90.62 207 ARG A C 1
ATOM 1600 O O . ARG A 1 207 ? 8.594 -3.207 4.930 1.00 90.62 207 ARG A O 1
ATOM 1607 N N . LEU A 1 208 ? 7.486 -2.058 6.522 1.00 91.31 208 LEU A N 1
ATOM 1608 C CA . LEU A 1 208 ? 7.543 -0.768 5.846 1.00 91.31 208 LEU A CA 1
ATOM 1609 C C . LEU A 1 208 ? 8.952 -0.166 5.864 1.00 91.31 208 LEU A C 1
ATOM 1611 O O . LEU A 1 208 ? 9.380 0.431 4.882 1.00 91.31 208 LEU A O 1
ATOM 1615 N N . GLU A 1 209 ? 9.702 -0.384 6.940 1.00 91.44 209 GLU A N 1
ATOM 1616 C CA . GLU A 1 209 ? 11.110 -0.003 7.026 1.00 91.44 209 GLU A CA 1
ATOM 1617 C C . GLU A 1 209 ? 11.953 -0.776 6.007 1.00 91.44 209 GLU A C 1
ATOM 1619 O O . GLU A 1 209 ? 12.716 -0.171 5.255 1.00 91.44 209 GLU A O 1
ATOM 1624 N N . THR A 1 210 ? 11.725 -2.087 5.884 1.00 89.69 210 THR A N 1
ATOM 1625 C CA . THR A 1 210 ? 12.345 -2.910 4.830 1.00 89.69 210 THR A CA 1
ATOM 1626 C C . THR A 1 210 ? 12.035 -2.346 3.436 1.00 89.69 210 THR A C 1
ATOM 1628 O O . THR A 1 210 ? 12.921 -2.227 2.593 1.00 89.69 210 THR A O 1
ATOM 1631 N N . ALA A 1 211 ? 10.782 -1.946 3.188 1.00 88.50 211 ALA A N 1
ATOM 1632 C CA . ALA A 1 211 ? 10.373 -1.334 1.923 1.00 88.50 211 ALA A CA 1
ATOM 1633 C C . ALA A 1 211 ? 11.093 0.006 1.674 1.00 88.50 211 ALA A C 1
ATOM 1635 O O . ALA A 1 211 ? 11.599 0.257 0.581 1.00 88.50 211 ALA A O 1
ATOM 1636 N N . THR A 1 212 ? 11.206 0.847 2.702 1.00 90.56 212 THR A N 1
ATOM 1637 C CA . THR A 1 212 ? 11.927 2.125 2.638 1.00 90.56 212 THR A CA 1
ATOM 1638 C C . THR A 1 212 ? 13.406 1.922 2.304 1.00 90.56 212 THR A C 1
ATOM 1640 O O . THR A 1 212 ? 13.942 2.625 1.445 1.00 90.56 212 THR A O 1
ATOM 1643 N N . GLN A 1 213 ? 14.054 0.933 2.925 1.00 90.75 213 GLN A N 1
ATOM 1644 C CA . GLN A 1 213 ? 15.449 0.578 2.655 1.00 90.75 213 GLN A CA 1
ATOM 1645 C C . GLN A 1 213 ? 15.646 0.102 1.211 1.00 90.75 213 GLN A C 1
ATOM 1647 O O . GLN A 1 213 ? 16.580 0.549 0.548 1.00 90.75 213 GLN A O 1
ATOM 1652 N N . LEU A 1 214 ? 14.741 -0.733 0.689 1.00 87.62 214 LEU A N 1
ATOM 1653 C CA . LEU A 1 214 ? 14.780 -1.172 -0.709 1.00 87.62 214 LEU A CA 1
ATOM 1654 C C . LEU A 1 214 ? 14.633 0.006 -1.679 1.00 87.62 214 LEU A C 1
ATOM 1656 O O . LEU A 1 214 ? 15.422 0.131 -2.612 1.00 87.62 214 LEU A O 1
ATOM 1660 N N . CYS A 1 215 ? 13.685 0.916 -1.437 1.00 88.06 215 CYS A N 1
ATOM 1661 C CA . CYS A 1 215 ? 13.543 2.130 -2.243 1.00 88.06 215 CYS A CA 1
ATOM 1662 C C . CYS A 1 215 ? 14.811 2.999 -2.211 1.00 88.06 215 CYS A C 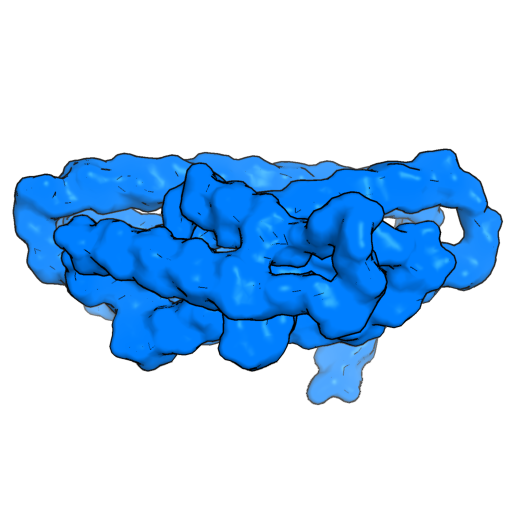1
ATOM 1664 O O . CYS A 1 215 ? 15.234 3.511 -3.246 1.00 88.06 215 CYS A O 1
ATOM 1666 N N . ALA A 1 216 ? 15.433 3.164 -1.040 1.00 87.75 216 ALA A N 1
ATOM 1667 C CA . ALA A 1 216 ? 16.682 3.910 -0.907 1.00 87.75 216 ALA A CA 1
ATOM 1668 C C . ALA A 1 216 ? 17.839 3.232 -1.660 1.00 87.75 216 ALA A C 1
ATOM 1670 O O . ALA A 1 216 ? 18.566 3.903 -2.392 1.00 87.75 216 ALA A O 1
ATOM 1671 N N . GLY A 1 217 ? 17.970 1.907 -1.543 1.00 86.62 217 GLY A N 1
ATOM 1672 C CA . GLY A 1 217 ? 18.955 1.121 -2.286 1.00 86.62 217 GLY A CA 1
ATOM 1673 C C . GLY A 1 217 ? 18.785 1.259 -3.799 1.00 86.62 217 GLY A C 1
ATOM 1674 O O . GLY A 1 217 ? 19.760 1.498 -4.508 1.00 86.62 217 GLY A O 1
ATOM 1675 N N . LEU A 1 218 ? 17.543 1.215 -4.290 1.00 81.69 218 LEU A N 1
ATOM 1676 C CA . LEU A 1 218 ? 17.235 1.417 -5.707 1.00 81.69 218 LEU A CA 1
ATOM 1677 C C . LEU A 1 218 ? 17.620 2.803 -6.210 1.00 81.69 218 LEU A C 1
ATOM 1679 O O . LEU A 1 218 ? 18.191 2.920 -7.294 1.00 81.69 218 LEU A O 1
ATOM 1683 N N . LEU A 1 219 ? 17.336 3.857 -5.442 1.00 83.12 219 LEU A N 1
ATOM 1684 C CA . LEU A 1 219 ? 17.755 5.211 -5.807 1.00 83.12 219 LEU A CA 1
ATOM 1685 C C . LEU A 1 219 ? 19.274 5.317 -5.941 1.00 83.12 219 LEU A C 1
ATOM 1687 O O . LEU A 1 219 ? 19.759 5.914 -6.903 1.00 83.12 219 LEU A O 1
ATOM 1691 N N . THR A 1 220 ? 20.008 4.741 -4.988 1.00 83.81 220 THR A N 1
ATOM 1692 C CA . THR A 1 220 ? 21.473 4.727 -4.998 1.00 83.81 220 THR A CA 1
ATOM 1693 C C . THR A 1 220 ? 21.998 3.974 -6.214 1.00 83.81 220 THR A C 1
ATOM 1695 O O . THR A 1 220 ? 22.749 4.556 -6.993 1.00 83.81 220 THR A O 1
ATOM 1698 N N . ALA A 1 221 ? 21.513 2.751 -6.455 1.00 78.75 221 ALA A N 1
ATOM 1699 C CA . ALA A 1 221 ? 21.898 1.955 -7.619 1.00 78.75 221 ALA A CA 1
ATOM 1700 C C . ALA A 1 221 ? 21.594 2.688 -8.936 1.00 78.75 221 ALA A C 1
ATOM 1702 O O . ALA A 1 221 ? 22.442 2.769 -9.818 1.00 78.75 221 ALA A O 1
ATOM 1703 N N . THR A 1 222 ? 20.420 3.325 -9.047 1.00 75.75 222 THR A N 1
ATOM 1704 C CA . THR A 1 222 ? 20.074 4.118 -10.238 1.00 75.75 222 THR A CA 1
ATOM 1705 C C . THR A 1 222 ? 21.064 5.255 -10.464 1.00 75.75 222 THR A C 1
ATOM 1707 O O . THR A 1 222 ? 21.486 5.503 -11.593 1.00 75.75 222 THR A O 1
ATOM 1710 N N . ARG A 1 223 ? 21.416 5.980 -9.396 1.00 77.50 223 ARG A N 1
ATOM 1711 C CA . ARG A 1 223 ? 22.352 7.104 -9.465 1.00 77.50 223 ARG A CA 1
ATOM 1712 C C . ARG A 1 223 ? 23.741 6.643 -9.900 1.00 77.50 223 ARG A C 1
ATOM 1714 O O . ARG A 1 223 ? 24.381 7.345 -10.679 1.00 77.50 223 ARG A O 1
ATOM 1721 N N . GLU A 1 224 ? 24.196 5.499 -9.403 1.00 77.75 224 GLU A N 1
ATOM 1722 C CA . GLU A 1 224 ? 25.490 4.913 -9.760 1.00 77.75 224 GLU A CA 1
ATOM 1723 C C . GLU A 1 224 ? 25.522 4.464 -11.224 1.00 77.75 224 GLU A C 1
ATOM 1725 O O . GLU A 1 224 ? 26.473 4.783 -11.933 1.00 77.75 224 GLU A O 1
ATOM 1730 N N . THR A 1 225 ? 24.468 3.803 -11.712 1.00 72.12 225 THR A N 1
ATOM 1731 C CA . THR A 1 225 ? 24.419 3.306 -13.095 1.00 72.12 225 THR A CA 1
ATOM 1732 C C . THR A 1 225 ? 24.239 4.415 -14.131 1.00 72.12 225 THR A C 1
ATOM 1734 O O . THR A 1 225 ? 24.862 4.376 -15.188 1.00 72.12 225 THR A O 1
ATOM 1737 N N . VAL A 1 226 ? 23.381 5.402 -13.858 1.00 70.50 226 VAL A N 1
ATOM 1738 C CA . VAL A 1 226 ? 23.070 6.488 -14.808 1.00 70.50 226 VAL A CA 1
ATOM 1739 C C . VAL A 1 226 ? 24.120 7.607 -14.756 1.00 70.50 226 VAL A C 1
ATOM 1741 O O . VAL A 1 226 ? 24.284 8.355 -15.718 1.00 70.50 226 VAL A O 1
ATOM 1744 N N . GLY A 1 227 ? 24.857 7.716 -13.650 1.00 71.00 227 GLY A N 1
ATOM 1745 C CA . GLY A 1 227 ? 25.805 8.794 -13.399 1.00 71.00 227 GLY A CA 1
ATOM 1746 C C . GLY A 1 227 ? 25.136 10.058 -12.828 1.00 71.00 227 GLY A C 1
ATOM 1747 O O . GLY A 1 227 ? 23.941 10.299 -13.022 1.00 71.00 227 GLY A O 1
ATOM 1748 N N . PRO A 1 228 ? 25.892 10.901 -12.100 1.00 74.56 228 PRO A N 1
ATOM 1749 C CA . PRO A 1 228 ? 25.336 11.994 -11.299 1.00 74.56 228 PRO A CA 1
ATOM 1750 C C . PRO A 1 228 ? 24.681 13.110 -12.127 1.00 74.56 228 PRO A C 1
ATOM 1752 O O . PRO A 1 228 ? 23.665 13.659 -11.699 1.00 74.56 228 PRO A O 1
ATOM 1755 N N . GLU A 1 229 ? 25.225 13.440 -13.300 1.00 71.44 229 GLU A N 1
ATOM 1756 C CA . GLU A 1 229 ? 24.714 14.520 -14.158 1.00 71.44 229 GLU A CA 1
ATOM 1757 C C . GLU A 1 229 ? 23.389 14.142 -14.825 1.00 71.44 229 GLU A C 1
ATOM 1759 O O . GLU A 1 229 ? 22.397 14.864 -14.694 1.00 71.44 229 GLU A O 1
ATOM 1764 N N . ALA A 1 230 ? 23.338 12.965 -15.454 1.00 71.44 230 ALA A N 1
ATOM 1765 C CA . ALA A 1 230 ? 22.119 12.436 -16.055 1.00 71.44 230 ALA A CA 1
ATOM 1766 C C . ALA A 1 230 ? 21.041 12.158 -14.992 1.00 71.44 230 ALA A C 1
ATOM 1768 O O . ALA A 1 230 ? 19.859 12.412 -15.224 1.00 71.44 230 ALA A O 1
ATOM 1769 N N . PHE A 1 231 ? 21.429 11.742 -13.781 1.00 72.50 231 PHE A N 1
ATOM 1770 C CA . PHE A 1 231 ? 20.505 11.620 -12.653 1.00 72.50 231 PHE A CA 1
ATOM 1771 C C . PHE A 1 231 ? 19.934 12.978 -12.203 1.00 72.50 231 PHE A C 1
ATOM 1773 O O . PHE A 1 231 ? 18.736 13.092 -11.927 1.00 72.50 231 PHE A O 1
ATOM 1780 N N . ALA A 1 232 ? 20.755 14.032 -12.152 1.00 77.94 232 ALA A N 1
ATOM 1781 C CA . ALA A 1 232 ? 20.298 15.382 -11.819 1.00 77.94 232 ALA A CA 1
ATOM 1782 C C . ALA A 1 232 ? 19.359 15.959 -12.893 1.00 77.94 232 ALA A C 1
ATOM 1784 O O . ALA A 1 232 ? 18.369 16.621 -12.571 1.00 77.94 232 ALA A O 1
ATOM 1785 N N . GLU A 1 233 ? 19.630 15.700 -14.171 1.00 75.81 233 GLU A N 1
ATOM 1786 C CA . GLU A 1 233 ? 18.732 16.047 -15.275 1.00 75.81 233 GLU A CA 1
ATOM 1787 C C . GLU A 1 233 ? 17.401 15.288 -15.193 1.00 75.81 233 GLU A C 1
ATOM 1789 O O . GLU A 1 233 ? 16.332 15.893 -15.285 1.00 75.81 233 GLU A O 1
ATOM 1794 N N . LEU A 1 234 ? 17.448 13.988 -14.904 1.00 73.25 234 LEU A N 1
ATOM 1795 C CA . LEU A 1 234 ? 16.268 13.148 -14.725 1.00 73.25 234 LEU A CA 1
ATOM 1796 C C . LEU A 1 234 ? 15.390 13.642 -13.561 1.00 73.25 234 LEU A C 1
ATOM 1798 O O . LEU A 1 234 ? 14.177 13.777 -13.729 1.00 73.25 234 LEU A O 1
ATOM 1802 N N . ARG A 1 235 ? 15.982 14.022 -12.419 1.00 75.81 235 ARG A N 1
ATOM 1803 C CA . ARG A 1 235 ? 15.242 14.631 -11.293 1.00 75.81 235 ARG A CA 1
ATOM 1804 C C . ARG A 1 235 ? 14.597 15.968 -11.657 1.00 75.81 235 ARG A C 1
ATOM 1806 O O . ARG A 1 235 ? 13.444 16.193 -11.296 1.00 75.81 235 ARG A O 1
ATOM 1813 N N . ARG A 1 236 ? 15.306 16.842 -12.381 1.00 77.81 236 ARG A N 1
ATOM 1814 C CA . ARG A 1 236 ? 14.755 18.129 -12.851 1.00 77.81 236 ARG A CA 1
ATOM 1815 C C . ARG A 1 236 ? 13.575 17.919 -13.799 1.00 77.81 236 ARG A C 1
ATOM 1817 O O . ARG A 1 236 ? 12.551 18.584 -13.659 1.00 77.81 236 ARG A O 1
ATOM 1824 N N . ASN A 1 237 ? 13.687 16.954 -14.709 1.00 76.38 237 ASN A N 1
ATOM 1825 C CA . ASN A 1 237 ? 12.623 16.608 -15.647 1.00 76.38 237 ASN A CA 1
ATOM 1826 C C . ASN A 1 237 ? 11.384 16.039 -14.944 1.00 76.38 237 ASN A C 1
ATOM 1828 O O . ASN A 1 237 ? 10.263 16.357 -15.341 1.00 76.38 237 ASN A O 1
ATOM 1832 N N . LEU A 1 238 ? 11.562 15.239 -13.889 1.00 72.00 238 LEU A N 1
ATOM 1833 C CA . LEU A 1 238 ? 10.449 14.735 -13.080 1.00 72.00 238 LEU A CA 1
ATOM 1834 C C . LEU A 1 238 ? 9.731 15.864 -12.330 1.00 72.00 238 LEU A C 1
ATOM 1836 O O . LEU A 1 238 ? 8.515 15.982 -12.461 1.00 72.00 238 LEU A O 1
ATOM 1840 N N . ALA A 1 239 ? 10.471 16.750 -11.658 1.00 70.81 239 ALA A N 1
ATOM 1841 C CA . ALA A 1 239 ? 9.890 17.915 -10.983 1.00 70.81 239 ALA A CA 1
ATOM 1842 C C . ALA A 1 239 ? 9.138 18.838 -11.964 1.00 70.81 239 ALA A C 1
ATOM 1844 O O . ALA A 1 239 ? 8.041 19.315 -11.677 1.00 70.81 239 ALA A O 1
ATOM 1845 N N . GLY A 1 240 ? 9.687 19.042 -13.167 1.00 66.50 240 GLY A N 1
ATOM 1846 C CA . GLY A 1 240 ? 9.047 19.833 -14.220 1.00 66.50 240 GLY A CA 1
ATOM 1847 C C . GLY A 1 240 ? 7.785 19.196 -14.817 1.00 66.50 240 GLY A C 1
ATOM 1848 O O . GLY A 1 240 ? 6.907 19.921 -15.283 1.00 66.50 240 GLY A O 1
ATOM 1849 N N . ARG A 1 241 ? 7.662 17.860 -14.809 1.00 62.81 241 ARG A N 1
ATOM 1850 C CA . ARG A 1 241 ? 6.440 17.153 -15.238 1.00 62.81 241 ARG A CA 1
ATOM 1851 C C . ARG A 1 241 ? 5.328 17.237 -14.197 1.00 62.81 241 ARG A C 1
ATOM 1853 O O . ARG A 1 241 ? 4.166 17.307 -14.584 1.00 62.81 241 ARG A O 1
ATOM 1860 N N . GLU A 1 242 ? 5.672 17.234 -12.914 1.00 57.44 242 GLU A N 1
ATOM 1861 C CA . GLU A 1 242 ? 4.700 17.341 -11.817 1.00 57.44 242 GLU A CA 1
ATOM 1862 C C . GLU A 1 242 ? 4.081 18.737 -11.717 1.00 57.44 242 GLU A C 1
ATOM 1864 O O . GLU A 1 242 ? 2.920 18.853 -11.360 1.00 57.44 242 GLU A O 1
ATOM 1869 N N . LEU A 1 243 ? 4.799 19.781 -12.140 1.00 48.88 243 LEU A N 1
ATOM 1870 C CA . LEU A 1 243 ? 4.277 21.152 -12.245 1.00 48.88 243 LEU A CA 1
ATOM 1871 C C . LEU A 1 243 ? 3.351 21.389 -13.454 1.00 48.88 243 LEU A C 1
ATOM 1873 O O . LEU A 1 243 ? 2.738 22.448 -13.555 1.00 48.88 243 LEU A O 1
ATOM 1877 N N . ARG A 1 244 ? 3.298 20.452 -14.410 1.00 43.19 244 ARG A N 1
ATOM 1878 C CA . ARG A 1 244 ? 2.525 20.570 -15.664 1.00 43.19 244 ARG A CA 1
ATOM 1879 C C . ARG A 1 244 ? 1.282 19.673 -15.709 1.00 43.19 244 ARG A C 1
ATOM 1881 O O . ARG A 1 244 ? 0.597 19.672 -16.730 1.00 43.19 244 ARG A O 1
ATOM 1888 N N . ARG A 1 245 ? 1.036 18.882 -14.664 1.00 41.00 245 ARG A N 1
ATOM 1889 C CA . ARG A 1 245 ? -0.174 18.070 -14.472 1.00 41.00 245 ARG A CA 1
ATOM 1890 C C . ARG A 1 245 ? -1.065 18.724 -13.431 1.00 41.00 245 ARG A C 1
ATOM 1892 O O . ARG A 1 245 ? -2.293 18.581 -13.590 1.00 41.00 245 ARG A O 1
#

Sequence (245 aa):
MGELLSTVVQLVSSYFTRMLDRRAVSRDAKVAAELMAVVLALQEVCLTGHRILALATTIVSGTARPDDVTEFAAALRRQSTLVDQLRSRIETARPLLATVEVEFALSVAPFLDAKSGLLTRWQQQAATSQFSTTTLLFLPAESVTRAVAASRPRPDATSLDLDRTDFVLVVADEMRSVRRREVRDIRTATDAERDPVLRDIEQARARLETATQLCAGLLTATRETVGPEAFAELRRNLAGRELRR

pLDDT: mean 82.55, std 12.49, range [41.0, 97.06]

Organism: NCBI:txid47872

Radius of gyration: 18.98 Å; chains: 1; bounding box: 41×46×52 Å

Foldseek 3Di:
DLLLLLLVLVLLLVLLVVVLVDDDDPLVLVLLLLSLVLLVLSLVLLVLLLLLLVLLLCLLVLNDDPVSVVVNLVSLVVSLVSLVVSLVSCVVSLVSSCVVPVVSNLQCCQQNPCPHHQSNVLSVVCVVQVQKLCNSLVFDNVLVVVLSVLQHDDPPDDPPCSPVVSSNVSSVVRSVVVVVLMPRGSNPDDPVNSVVSNVSSVVSNVSSVSSNVSSVVSLVSSCVSCDPVSSVVSVVVSVVVVVVD